Protein AF-A0A2N6U205-F1 (afdb_monomer_lite)

Structure (mmCIF, N/CA/C/O backbone):
data_AF-A0A2N6U205-F1
#
_entry.id   AF-A0A2N6U205-F1
#
loop_
_atom_site.group_PDB
_atom_site.id
_atom_site.type_symbol
_atom_site.label_atom_id
_atom_site.label_alt_id
_atom_site.label_comp_id
_atom_site.label_asym_id
_atom_site.label_entity_id
_atom_site.label_seq_id
_atom_site.pdbx_PDB_ins_code
_atom_site.Cartn_x
_atom_site.Cartn_y
_atom_site.Cartn_z
_atom_site.occupancy
_atom_site.B_iso_or_equiv
_atom_site.auth_seq_id
_atom_site.auth_comp_id
_atom_site.auth_asym_id
_atom_site.auth_atom_id
_atom_site.pdbx_PDB_model_num
ATOM 1 N N . MET A 1 1 ? 0.073 18.422 2.552 1.00 46.81 1 MET A N 1
ATOM 2 C CA . MET A 1 1 ? 1.207 19.246 2.061 1.00 46.81 1 MET A CA 1
ATOM 3 C C . MET A 1 1 ? 2.542 18.495 2.054 1.00 46.81 1 MET A C 1
ATOM 5 O O . MET A 1 1 ? 3.205 18.545 1.030 1.00 46.81 1 MET A O 1
ATOM 9 N N . LEU A 1 2 ? 2.915 17.740 3.101 1.00 57.06 2 LEU A N 1
ATOM 10 C CA . LEU A 1 2 ? 4.186 16.982 3.142 1.00 57.06 2 LEU A CA 1
ATOM 11 C C . LEU A 1 2 ? 4.353 15.934 2.022 1.00 57.06 2 LEU A C 1
ATOM 13 O O . LEU A 1 2 ? 5.461 15.737 1.536 1.00 57.06 2 LEU A O 1
ATOM 17 N N . LEU A 1 3 ? 3.265 15.304 1.564 1.00 62.25 3 LEU A N 1
ATOM 18 C CA . LEU A 1 3 ? 3.348 14.251 0.547 1.00 62.25 3 LEU A CA 1
ATOM 19 C C . LEU A 1 3 ? 3.707 14.752 -0.850 1.00 62.25 3 LEU A C 1
ATOM 21 O O . LEU A 1 3 ? 4.534 14.153 -1.525 1.00 62.25 3 LEU A O 1
ATOM 25 N N . LEU A 1 4 ? 3.085 15.857 -1.270 1.00 58.34 4 LEU A N 1
ATOM 26 C CA . LEU A 1 4 ? 3.359 16.481 -2.563 1.00 58.34 4 LEU A CA 1
ATOM 27 C C . LEU A 1 4 ? 4.793 17.014 -2.594 1.00 58.34 4 LEU A C 1
ATOM 29 O O . LEU A 1 4 ? 5.486 16.800 -3.579 1.00 58.34 4 LEU A O 1
ATOM 33 N N . GLY A 1 5 ? 5.263 17.612 -1.492 1.00 61.03 5 GLY A N 1
ATOM 34 C CA . GLY A 1 5 ? 6.657 18.039 -1.347 1.00 61.03 5 GLY A CA 1
ATOM 35 C C . GLY A 1 5 ? 7.651 16.874 -1.397 1.00 61.03 5 GLY A C 1
ATOM 36 O O . GLY A 1 5 ? 8.661 16.977 -2.085 1.00 61.03 5 GLY A O 1
ATOM 37 N N . GLY A 1 6 ? 7.349 15.748 -0.739 1.00 62.88 6 GLY A N 1
ATOM 38 C CA . GLY A 1 6 ? 8.183 14.539 -0.777 1.00 62.88 6 GLY A CA 1
ATOM 39 C C . GLY A 1 6 ? 8.223 13.867 -2.154 1.00 62.88 6 GLY A C 1
ATOM 40 O O . GLY A 1 6 ? 9.301 13.530 -2.636 1.00 62.88 6 GLY A O 1
ATOM 41 N N . CYS A 1 7 ? 7.073 13.740 -2.825 1.00 63.12 7 CYS A N 1
ATOM 42 C CA . CYS A 1 7 ? 6.998 13.188 -4.183 1.00 63.12 7 CYS A CA 1
ATOM 43 C C . CYS A 1 7 ? 7.713 14.093 -5.196 1.00 63.12 7 CYS A C 1
ATOM 45 O O . CYS A 1 7 ? 8.492 13.599 -6.002 1.00 63.12 7 CYS A O 1
ATOM 47 N N . LEU A 1 8 ? 7.516 15.417 -5.120 1.00 62.94 8 LEU A N 1
ATOM 48 C CA . LEU A 1 8 ? 8.218 16.393 -5.964 1.00 62.94 8 LEU A CA 1
ATOM 49 C C . LEU A 1 8 ? 9.726 16.401 -5.702 1.00 62.94 8 LEU A C 1
ATOM 51 O O . LEU A 1 8 ? 10.505 16.458 -6.648 1.00 62.94 8 LEU A O 1
ATOM 55 N N . GLY A 1 9 ? 10.143 16.315 -4.437 1.00 63.75 9 GLY A N 1
ATOM 56 C CA . GLY A 1 9 ? 11.552 16.251 -4.054 1.00 63.75 9 GLY A CA 1
ATOM 57 C C . GLY A 1 9 ? 12.236 14.990 -4.573 1.00 63.75 9 GLY A C 1
ATOM 58 O O . GLY A 1 9 ? 13.344 15.068 -5.090 1.00 63.75 9 GLY A O 1
ATOM 59 N N . ILE A 1 10 ? 11.561 13.841 -4.514 1.00 62.72 10 ILE A N 1
ATOM 60 C CA . ILE A 1 10 ? 12.086 12.577 -5.046 1.00 62.72 10 ILE A CA 1
ATOM 61 C C . ILE A 1 10 ? 12.063 12.559 -6.574 1.00 62.72 10 ILE A C 1
ATOM 63 O O . ILE A 1 10 ? 13.025 12.093 -7.178 1.00 62.72 10 ILE A O 1
ATOM 67 N N . LEU A 1 11 ? 11.044 13.148 -7.206 1.00 59.59 11 LEU A N 1
ATOM 68 C CA . LEU A 1 11 ? 11.024 13.356 -8.652 1.00 59.59 11 LEU A CA 1
ATOM 69 C C . LEU A 1 11 ? 12.205 14.237 -9.098 1.00 59.59 11 LEU A C 1
ATOM 71 O O . LEU A 1 11 ? 12.903 13.893 -10.048 1.00 59.59 11 LEU A O 1
ATOM 75 N N . ALA A 1 12 ? 12.474 15.332 -8.379 1.00 63.72 12 ALA A N 1
ATOM 76 C CA . ALA A 1 12 ? 13.608 16.220 -8.626 1.00 63.72 12 ALA A CA 1
ATOM 77 C C . ALA A 1 12 ? 14.956 15.527 -8.370 1.00 63.72 12 ALA A C 1
ATOM 79 O O . ALA A 1 12 ? 15.883 15.670 -9.163 1.00 63.72 12 ALA A O 1
ATOM 80 N N . LEU A 1 13 ? 15.069 14.732 -7.303 1.00 62.25 13 LEU A N 1
ATOM 81 C CA . LEU A 1 13 ? 16.290 13.996 -6.987 1.00 62.25 13 LEU A CA 1
ATOM 82 C C . LEU A 1 13 ? 16.564 12.898 -8.020 1.00 62.25 13 LEU A C 1
ATOM 84 O O . LEU A 1 13 ? 17.701 12.753 -8.458 1.00 62.25 13 LEU A O 1
ATOM 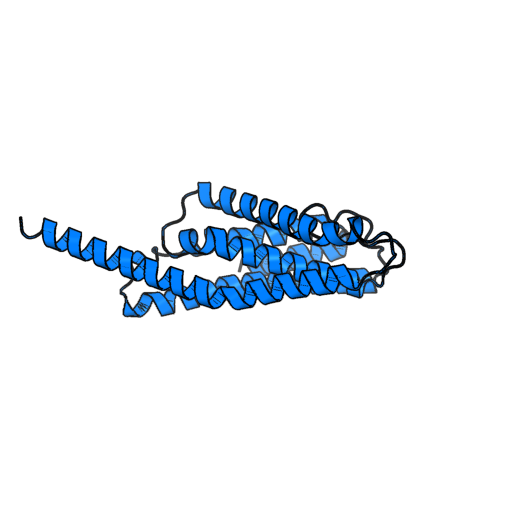88 N N . ALA A 1 14 ? 15.539 12.166 -8.460 1.00 57.31 14 ALA A N 1
ATOM 89 C CA . ALA A 1 14 ? 15.654 11.184 -9.535 1.00 57.31 14 ALA A CA 1
ATOM 90 C C . ALA A 1 14 ? 16.055 11.846 -10.865 1.00 57.31 14 ALA A C 1
ATOM 92 O O . ALA A 1 14 ? 16.923 11.336 -11.571 1.00 57.31 14 ALA A O 1
ATOM 93 N N . LEU A 1 15 ? 15.501 13.029 -11.158 1.00 58.91 15 LEU A N 1
ATOM 94 C CA . LEU A 1 15 ? 15.894 13.869 -12.294 1.00 58.91 15 LEU A CA 1
ATOM 95 C C . LEU A 1 15 ? 17.360 14.331 -12.229 1.00 58.91 15 LEU A C 1
ATOM 97 O O . LEU A 1 15 ? 17.957 14.546 -13.282 1.00 58.91 15 LEU A O 1
ATOM 101 N N . PHE A 1 16 ? 17.935 14.511 -11.040 1.00 58.56 16 PHE A N 1
ATOM 102 C CA . PHE A 1 16 ? 19.311 14.996 -10.874 1.00 58.56 16 PHE A CA 1
ATOM 103 C C . PHE A 1 16 ? 20.354 13.885 -10.731 1.00 58.56 16 PHE A C 1
ATOM 105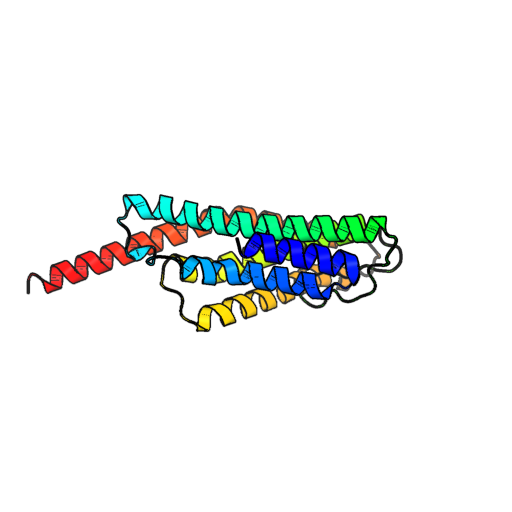 O O . PHE A 1 16 ? 21.480 14.053 -11.186 1.00 58.56 16 PHE A O 1
ATOM 112 N N . THR A 1 17 ? 20.004 12.775 -10.083 1.00 55.81 17 THR A N 1
ATOM 113 C CA . THR A 1 17 ? 20.982 11.772 -9.622 1.00 55.81 17 THR A CA 1
ATOM 114 C C . THR A 1 17 ? 20.934 10.458 -10.383 1.00 55.81 17 THR A C 1
ATOM 116 O O . THR A 1 17 ? 21.865 9.673 -10.244 1.00 55.81 17 THR A O 1
ATOM 119 N N . ALA A 1 18 ? 19.866 10.197 -11.150 1.00 52.09 18 ALA A N 1
ATOM 120 C CA . ALA A 1 18 ? 19.639 8.918 -11.829 1.00 52.09 18 ALA A CA 1
ATOM 121 C C . ALA A 1 18 ? 19.695 7.672 -10.910 1.00 52.09 18 ALA A C 1
ATOM 123 O O . ALA A 1 18 ? 19.747 6.543 -11.390 1.00 52.09 18 ALA A O 1
ATOM 124 N N . ALA A 1 19 ? 19.669 7.855 -9.587 1.00 52.00 19 ALA A N 1
ATOM 125 C CA . ALA A 1 19 ? 19.762 6.775 -8.620 1.00 52.00 19 ALA A CA 1
ATOM 126 C C . ALA A 1 19 ? 18.381 6.150 -8.360 1.00 52.00 19 ALA A C 1
ATOM 128 O O . ALA A 1 19 ? 17.383 6.860 -8.221 1.00 52.00 19 ALA A O 1
ATOM 129 N N . SER A 1 20 ? 18.324 4.824 -8.217 1.00 51.84 20 SER A N 1
ATOM 130 C CA . SER A 1 20 ? 17.118 4.070 -7.819 1.00 51.84 20 SER A CA 1
ATOM 131 C C . SER A 1 20 ? 16.832 4.128 -6.307 1.00 51.84 20 SER A C 1
ATOM 133 O O . SER A 1 20 ? 15.698 3.931 -5.874 1.00 51.84 20 SER A O 1
ATOM 135 N N . SER A 1 21 ? 17.843 4.464 -5.497 1.00 51.94 21 SER A N 1
ATOM 136 C CA . SER A 1 21 ? 17.777 4.667 -4.036 1.00 51.94 21 SER A CA 1
ATOM 137 C C . SER A 1 21 ? 16.597 5.535 -3.534 1.00 51.94 21 SER A C 1
ATOM 139 O O . SER A 1 21 ? 15.888 5.106 -2.620 1.00 51.94 21 SER A O 1
ATOM 141 N N . PRO A 1 22 ? 16.290 6.710 -4.120 1.00 56.81 22 PRO A N 1
ATOM 142 C CA . PRO A 1 22 ? 15.161 7.531 -3.678 1.00 56.81 22 PRO A CA 1
ATOM 143 C C . PRO A 1 22 ? 13.778 6.908 -3.916 1.00 56.81 22 PRO A C 1
ATOM 145 O O . PRO A 1 22 ? 12.822 7.278 -3.236 1.00 56.81 22 PRO A O 1
ATOM 148 N N . VAL A 1 23 ? 13.651 5.932 -4.820 1.00 62.34 23 VAL A N 1
ATOM 149 C CA . VAL A 1 23 ? 12.383 5.223 -5.053 1.00 62.34 23 VAL A CA 1
ATOM 150 C C . VAL A 1 23 ? 12.066 4.279 -3.889 1.00 62.34 23 VAL A C 1
ATOM 152 O O . VAL A 1 23 ? 10.923 4.224 -3.439 1.00 62.34 23 VAL A O 1
ATOM 155 N N . ALA A 1 24 ? 13.076 3.613 -3.320 1.00 63.59 24 ALA A N 1
ATOM 156 C CA . ALA A 1 24 ? 12.909 2.772 -2.131 1.00 63.59 24 ALA A CA 1
ATOM 157 C C . ALA A 1 24 ? 12.369 3.568 -0.927 1.00 63.59 24 ALA A C 1
ATOM 159 O O . ALA A 1 24 ? 11.522 3.076 -0.178 1.00 63.59 24 ALA A O 1
ATOM 160 N N . LEU A 1 25 ? 12.792 4.829 -0.779 1.00 67.69 25 LEU A N 1
ATOM 161 C CA . LEU A 1 25 ? 12.285 5.726 0.263 1.00 67.69 25 LEU A CA 1
ATOM 162 C C . LEU A 1 25 ? 10.791 6.042 0.089 1.00 67.69 25 LEU A C 1
ATOM 164 O O . LEU A 1 25 ? 10.077 6.119 1.088 1.00 67.69 25 LEU A O 1
ATOM 168 N N . LEU A 1 26 ? 10.292 6.167 -1.149 1.00 69.75 26 LEU A N 1
ATOM 169 C CA . LEU A 1 26 ? 8.854 6.337 -1.406 1.00 69.75 26 LEU A CA 1
ATOM 170 C C . LEU A 1 26 ? 8.048 5.096 -1.027 1.00 69.75 26 LEU A C 1
ATOM 172 O O . LEU A 1 26 ? 6.954 5.229 -0.481 1.00 69.75 26 LEU A O 1
ATOM 176 N N . VAL A 1 27 ? 8.576 3.900 -1.295 1.00 71.00 27 VAL A N 1
ATOM 177 C CA . VAL A 1 27 ? 7.901 2.644 -0.936 1.00 71.00 27 VAL A CA 1
ATOM 178 C C . VAL A 1 27 ? 7.807 2.506 0.582 1.00 71.00 27 VAL A C 1
ATOM 180 O O . VAL A 1 27 ? 6.733 2.216 1.103 1.00 71.00 27 VAL A O 1
ATOM 183 N N . ILE A 1 28 ? 8.886 2.818 1.308 1.00 74.06 28 ILE A N 1
ATOM 184 C CA . ILE A 1 28 ? 8.877 2.857 2.780 1.00 74.06 28 ILE A CA 1
ATOM 185 C C . ILE A 1 28 ? 7.888 3.917 3.289 1.00 74.06 28 ILE A C 1
ATOM 187 O O . ILE A 1 28 ? 7.125 3.669 4.224 1.00 74.06 28 ILE A O 1
ATOM 191 N N . TRP A 1 29 ? 7.847 5.093 2.660 1.00 78.19 29 TRP A N 1
ATOM 192 C CA . TRP A 1 29 ? 6.906 6.155 3.017 1.00 78.19 29 TRP A CA 1
ATOM 193 C C . TRP A 1 29 ? 5.437 5.749 2.814 1.00 78.19 29 TRP A C 1
ATOM 195 O O . TRP A 1 29 ? 4.585 6.066 3.655 1.00 78.19 29 TRP A O 1
ATOM 205 N N . ALA A 1 30 ? 5.145 5.046 1.714 1.00 74.75 30 ALA A N 1
ATOM 206 C CA . ALA A 1 30 ? 3.827 4.494 1.412 1.00 74.75 30 ALA A CA 1
ATOM 207 C C . ALA A 1 30 ? 3.438 3.392 2.404 1.00 74.75 30 ALA A C 1
ATOM 209 O O . ALA A 1 30 ? 2.333 3.430 2.944 1.00 74.75 30 ALA A O 1
ATOM 210 N N . ALA A 1 31 ? 4.359 2.478 2.722 1.00 77.88 31 ALA A N 1
ATOM 211 C CA . ALA A 1 31 ? 4.148 1.431 3.720 1.00 77.88 31 ALA A CA 1
ATOM 212 C C . ALA A 1 31 ? 3.797 2.012 5.099 1.00 77.88 31 ALA A C 1
ATOM 214 O O . ALA A 1 31 ? 2.878 1.546 5.772 1.00 77.88 31 ALA A O 1
ATOM 215 N N . LEU A 1 32 ? 4.461 3.103 5.491 1.00 83.19 32 LEU A N 1
ATOM 216 C CA . LEU A 1 32 ? 4.159 3.837 6.721 1.00 83.19 32 LEU A CA 1
ATOM 217 C C . LEU A 1 32 ? 2.863 4.661 6.652 1.00 83.19 32 LEU A C 1
ATOM 219 O O . LEU A 1 32 ? 2.465 5.239 7.664 1.00 83.19 32 LEU A O 1
ATOM 223 N N . GLY A 1 33 ? 2.194 4.736 5.498 1.00 80.69 33 GLY A N 1
ATOM 224 C CA . GLY A 1 33 ? 0.925 5.448 5.329 1.00 80.69 33 GLY A CA 1
ATOM 225 C C . GLY A 1 33 ? -0.147 4.959 6.302 1.00 80.69 33 GLY A C 1
ATOM 226 O O . GLY A 1 33 ? -0.811 5.776 6.934 1.00 80.69 33 GLY A O 1
ATOM 227 N N . TRP A 1 34 ? -0.239 3.646 6.518 1.00 80.44 34 TRP A N 1
ATOM 228 C CA . TRP A 1 34 ? -1.185 3.036 7.459 1.00 80.44 34 TRP A CA 1
ATOM 229 C C . TRP A 1 34 ? -0.938 3.473 8.901 1.00 80.44 34 TRP A C 1
ATOM 231 O O . TRP A 1 34 ? -1.865 3.905 9.580 1.00 80.44 34 TRP A O 1
ATOM 241 N N . TYR A 1 35 ? 0.321 3.456 9.342 1.00 83.44 35 TYR A N 1
ATOM 242 C CA . TYR A 1 35 ? 0.703 3.940 10.667 1.00 83.44 35 TYR A CA 1
ATOM 243 C C . TYR A 1 35 ? 0.437 5.444 10.828 1.00 83.44 35 TYR A C 1
ATOM 245 O O . TYR A 1 35 ? -0.136 5.875 11.831 1.00 83.44 35 TYR A O 1
ATOM 253 N N . ARG A 1 36 ? 0.833 6.257 9.838 1.00 86.31 36 ARG A N 1
ATOM 254 C CA . ARG A 1 36 ? 0.665 7.718 9.881 1.00 86.31 36 ARG A CA 1
ATOM 255 C C . ARG A 1 36 ? -0.808 8.107 9.941 1.00 86.31 36 ARG A C 1
ATOM 257 O O . ARG A 1 36 ? -1.179 8.872 10.824 1.00 86.31 36 ARG A O 1
ATOM 264 N N . HIS A 1 37 ? -1.634 7.564 9.049 1.00 81.31 37 HIS A N 1
ATOM 265 C CA . HIS A 1 37 ? -3.071 7.855 9.011 1.00 81.31 37 HIS A CA 1
ATOM 266 C C . HIS A 1 37 ? -3.832 7.220 10.172 1.00 81.31 37 HIS A C 1
ATOM 268 O O . HIS A 1 37 ? -4.763 7.831 10.677 1.00 81.31 37 HIS A O 1
ATOM 274 N N . GLY A 1 38 ? -3.388 6.065 10.669 1.00 77.00 38 GLY A N 1
ATOM 275 C CA . GLY A 1 38 ? -3.930 5.437 11.874 1.00 77.00 38 GLY A CA 1
ATOM 276 C C . GLY A 1 38 ? -3.719 6.245 13.157 1.00 77.00 38 GLY A C 1
ATOM 277 O O . GLY A 1 38 ? -4.514 6.157 14.088 1.00 77.00 38 GLY A O 1
ATOM 278 N N . ARG A 1 39 ? -2.667 7.076 13.219 1.00 82.12 39 ARG A N 1
ATOM 279 C CA . ARG A 1 39 ? -2.440 8.013 14.336 1.00 82.12 39 ARG A CA 1
ATOM 280 C C . ARG A 1 39 ? -3.226 9.315 14.226 1.00 82.12 39 ARG A C 1
ATOM 282 O O . ARG A 1 39 ? -3.272 10.056 15.212 1.00 82.12 39 ARG A O 1
ATOM 289 N N . ILE A 1 40 ? -3.764 9.632 13.051 1.00 77.19 40 ILE A N 1
ATOM 290 C CA . ILE A 1 40 ? -4.500 10.872 12.820 1.00 77.19 40 ILE A CA 1
ATOM 291 C C . ILE A 1 40 ? -5.957 10.637 13.222 1.00 77.19 40 ILE A C 1
ATOM 293 O O . ILE A 1 40 ? -6.712 9.954 12.536 1.00 77.19 40 ILE A O 1
ATOM 297 N N . GLY A 1 41 ? -6.341 11.234 14.347 1.00 77.69 41 GLY A N 1
ATOM 298 C CA . GLY A 1 41 ? -7.683 11.116 14.907 1.00 77.69 41 GLY A CA 1
ATOM 299 C C . GLY A 1 41 ? -7.859 9.921 15.856 1.00 77.69 41 GLY A C 1
ATOM 300 O O . GLY A 1 41 ? -6.886 9.234 16.185 1.00 77.69 41 GLY A O 1
ATOM 301 N N . PRO A 1 42 ? -9.090 9.711 16.348 1.00 83.44 42 PRO A N 1
ATOM 302 C CA . PRO A 1 42 ? -9.415 8.604 17.245 1.00 83.44 42 PRO A CA 1
ATOM 303 C C . PRO A 1 42 ? -9.438 7.253 16.499 1.00 83.44 42 PRO A C 1
ATOM 305 O O . PRO A 1 42 ? -9.646 7.233 15.285 1.00 83.44 42 PRO A O 1
ATOM 308 N N . PRO A 1 43 ? -9.186 6.110 17.158 1.00 85.88 43 PRO A N 1
ATOM 309 C CA . PRO A 1 43 ? -9.332 4.780 16.556 1.00 85.88 43 PRO A CA 1
ATOM 310 C C . PRO A 1 43 ? -10.775 4.510 16.090 1.00 85.88 43 PRO A C 1
ATOM 312 O O . PRO A 1 43 ? -11.716 5.097 16.618 1.00 85.88 43 PRO A O 1
ATOM 315 N N . LEU A 1 44 ? -10.966 3.621 15.102 1.00 84.94 44 LEU A N 1
ATOM 316 C CA . LEU A 1 44 ? -12.303 3.352 14.539 1.00 84.94 44 LEU A CA 1
ATOM 317 C C . LEU A 1 44 ? -13.305 2.850 15.588 1.00 84.94 44 LEU A C 1
ATOM 319 O O . LEU A 1 44 ? -14.483 3.173 15.486 1.00 84.94 44 LEU A O 1
ATOM 323 N N . VAL A 1 45 ? -12.837 2.117 16.603 1.00 84.62 45 VAL A N 1
ATOM 324 C CA . VAL A 1 45 ? -13.668 1.624 17.716 1.00 84.62 45 VAL A CA 1
ATOM 325 C C . VAL A 1 45 ? -14.331 2.748 18.526 1.00 84.62 45 VAL A C 1
ATOM 327 O O . VAL A 1 45 ? -15.383 2.546 19.121 1.00 84.62 45 VAL A O 1
ATOM 330 N N . GLU A 1 46 ? -13.769 3.960 18.531 1.00 86.44 46 GLU A N 1
ATOM 331 C CA . GLU A 1 46 ? -14.338 5.087 19.279 1.00 86.44 46 GLU A CA 1
ATOM 332 C C . GLU A 1 46 ? -15.521 5.756 18.554 1.00 86.44 46 GLU A C 1
ATOM 334 O O . GLU A 1 46 ? -16.280 6.495 19.188 1.00 86.44 46 GLU A O 1
ATOM 339 N N . PHE A 1 47 ? -15.714 5.485 17.258 1.00 86.38 47 PHE A N 1
ATOM 340 C CA . PHE A 1 47 ? -16.804 6.052 16.461 1.00 86.38 47 PHE A CA 1
ATOM 341 C C . PHE A 1 47 ? -18.123 5.289 16.647 1.00 86.38 47 PHE A C 1
ATOM 343 O O . PHE A 1 47 ? -18.124 4.096 16.968 1.00 86.38 47 PHE A O 1
ATOM 350 N N . PRO A 1 48 ? -19.273 5.953 16.432 1.00 86.81 48 PRO A N 1
ATOM 351 C CA . PRO A 1 48 ? -20.553 5.262 16.400 1.00 86.81 48 PRO A CA 1
ATOM 352 C C . PRO A 1 48 ? -20.614 4.281 15.213 1.00 86.81 48 PRO A C 1
ATOM 354 O O . PRO A 1 48 ? -19.998 4.532 14.170 1.00 86.81 48 PRO A O 1
ATOM 357 N N . PRO A 1 49 ? -21.349 3.161 15.344 1.00 84.12 49 PRO A N 1
ATOM 358 C CA . PRO A 1 49 ? -21.353 2.086 14.356 1.00 84.12 49 PRO A CA 1
ATOM 359 C C . PRO A 1 49 ? -21.762 2.573 12.959 1.00 84.12 49 PRO A C 1
ATOM 361 O O . PRO A 1 49 ? -21.146 2.183 11.967 1.00 84.12 49 PRO A O 1
ATOM 364 N N . GLU A 1 50 ? -22.732 3.481 12.856 1.00 87.31 50 GLU A N 1
ATOM 365 C CA . GLU A 1 50 ? -23.136 4.080 11.581 1.00 87.31 50 GLU A CA 1
ATOM 366 C C . GLU A 1 50 ? -21.999 4.815 10.841 1.00 87.31 50 GLU A C 1
ATOM 368 O O . GLU A 1 50 ? -21.999 4.865 9.608 1.00 87.31 50 GLU A O 1
ATOM 373 N N . GLU A 1 51 ? -20.994 5.330 11.556 1.00 88.44 51 GLU A N 1
ATOM 374 C CA . GLU A 1 51 ? -19.899 6.119 10.983 1.00 88.44 51 GLU A CA 1
ATOM 375 C C . GLU A 1 51 ? -18.638 5.300 10.676 1.00 88.44 51 GLU A C 1
ATOM 377 O O . GLU A 1 51 ? -17.846 5.719 9.828 1.00 88.44 51 GLU A O 1
ATOM 382 N N . ILE A 1 52 ? -18.450 4.119 11.282 1.00 87.69 52 ILE A N 1
ATOM 383 C CA . ILE A 1 52 ? -17.232 3.293 11.125 1.00 87.69 52 ILE A CA 1
ATOM 384 C C . ILE A 1 52 ? -16.910 3.051 9.646 1.00 87.69 52 ILE A C 1
ATOM 386 O O . ILE A 1 52 ? -15.775 3.231 9.199 1.00 87.69 52 ILE A O 1
ATOM 390 N N . SER A 1 53 ? -17.917 2.672 8.857 1.00 87.12 53 SER A N 1
ATOM 391 C CA . SER A 1 53 ? -17.731 2.373 7.434 1.00 87.12 53 SER A CA 1
ATOM 392 C C . SER A 1 53 ? -17.359 3.610 6.601 1.00 87.12 53 SER A C 1
ATOM 394 O O . SER A 1 53 ? -16.585 3.499 5.643 1.00 87.12 53 SER A O 1
ATOM 396 N N . ALA A 1 54 ? -17.874 4.788 6.968 1.00 88.94 54 ALA A N 1
ATOM 397 C CA . ALA A 1 54 ? -17.569 6.055 6.313 1.00 88.94 54 ALA A CA 1
ATOM 398 C C . ALA A 1 54 ? -16.149 6.522 6.662 1.00 88.94 54 ALA A C 1
ATOM 400 O O . ALA A 1 54 ? -15.368 6.819 5.756 1.00 88.94 54 ALA A O 1
ATOM 401 N N . GLN A 1 55 ? -15.783 6.471 7.945 1.00 87.81 55 GLN A N 1
ATOM 402 C CA . GLN A 1 55 ? -14.451 6.823 8.443 1.00 87.81 55 GLN A CA 1
ATOM 403 C C . GLN A 1 55 ? -13.366 5.902 7.878 1.00 87.81 55 GLN A C 1
ATOM 405 O O . GLN A 1 55 ? -12.316 6.362 7.422 1.00 87.81 55 GLN A O 1
ATOM 410 N N . LEU A 1 56 ? -13.629 4.592 7.826 1.00 87.44 56 LEU A N 1
ATOM 411 C CA . LEU A 1 56 ? -12.725 3.631 7.197 1.00 87.44 56 LEU A CA 1
ATOM 412 C C . LEU A 1 56 ? -12.536 3.962 5.712 1.00 87.44 56 LEU A C 1
ATOM 414 O O . LEU A 1 56 ? -11.406 4.012 5.232 1.00 87.44 56 LEU A O 1
ATOM 418 N N . ARG A 1 57 ? -13.620 4.248 4.981 1.00 87.50 57 ARG A N 1
ATOM 419 C CA . ARG A 1 57 ? -13.550 4.616 3.559 1.00 87.50 57 ARG A CA 1
ATOM 420 C C . ARG A 1 57 ? -12.755 5.899 3.333 1.00 87.50 57 ARG A C 1
ATOM 422 O O . ARG A 1 57 ? -11.994 5.969 2.371 1.00 87.50 57 ARG A O 1
ATOM 429 N N . GLU A 1 58 ? -12.911 6.895 4.196 1.00 87.38 58 GLU A N 1
ATOM 430 C CA . GLU A 1 58 ? -12.158 8.146 4.118 1.00 87.38 58 GLU A CA 1
ATOM 431 C C . GLU A 1 58 ? -10.656 7.921 4.336 1.00 87.38 58 GLU A C 1
ATOM 433 O O . GLU A 1 58 ? -9.844 8.351 3.512 1.00 87.38 58 GLU A O 1
ATOM 438 N N . ARG A 1 59 ? -10.275 7.157 5.366 1.00 86.88 59 ARG A N 1
ATOM 439 C CA . ARG A 1 59 ? -8.870 6.784 5.614 1.00 86.88 59 ARG A CA 1
ATOM 440 C C . ARG A 1 59 ? -8.278 6.001 4.452 1.00 86.88 59 ARG A C 1
ATOM 442 O O . ARG A 1 59 ? -7.197 6.333 3.971 1.00 86.88 59 ARG A O 1
ATOM 449 N N . LEU A 1 60 ? -9.009 5.004 3.955 1.00 85.31 60 LEU A N 1
ATOM 450 C CA . LEU A 1 60 ? -8.603 4.214 2.794 1.00 85.31 60 LEU A CA 1
ATOM 451 C C . LEU A 1 60 ? -8.449 5.078 1.543 1.00 85.31 60 LEU A C 1
ATOM 453 O O . LEU A 1 60 ? -7.532 4.853 0.758 1.00 85.31 60 LEU A O 1
ATOM 457 N N . ARG A 1 61 ? -9.302 6.092 1.362 1.00 87.19 61 ARG A N 1
ATOM 458 C CA . ARG A 1 61 ? -9.185 7.046 0.256 1.00 87.19 61 ARG A CA 1
ATOM 459 C C . ARG A 1 61 ? -7.903 7.867 0.364 1.00 87.19 61 ARG A C 1
ATOM 461 O O . ARG A 1 61 ? -7.215 8.018 -0.641 1.00 87.19 61 ARG A O 1
ATOM 468 N N . LEU A 1 62 ? -7.569 8.380 1.549 1.00 85.12 62 LEU A N 1
ATOM 469 C CA . LEU A 1 62 ? -6.334 9.141 1.765 1.00 85.12 62 LEU A CA 1
ATOM 470 C C . LEU A 1 62 ? -5.098 8.273 1.522 1.00 85.12 62 LEU A C 1
ATOM 472 O O . LEU A 1 62 ? -4.231 8.651 0.738 1.00 85.12 62 LEU A O 1
ATOM 476 N N . ILE A 1 63 ? -5.057 7.085 2.122 1.00 85.25 63 ILE A N 1
ATOM 477 C CA . ILE A 1 63 ? -3.960 6.128 1.948 1.00 85.25 63 ILE A CA 1
ATOM 478 C C . ILE A 1 63 ? -3.835 5.722 0.475 1.00 85.25 63 ILE A C 1
ATOM 480 O O . ILE A 1 63 ? -2.735 5.739 -0.075 1.00 85.25 63 ILE A O 1
ATOM 484 N N . GLY A 1 64 ? -4.956 5.426 -0.185 1.00 83.50 64 GLY A N 1
ATOM 485 C CA . GLY A 1 64 ? -5.006 5.080 -1.603 1.00 83.50 64 GLY A CA 1
ATOM 486 C C . GLY A 1 64 ? -4.483 6.196 -2.506 1.00 83.50 64 GLY A C 1
ATOM 487 O O . GLY A 1 64 ? -3.725 5.916 -3.431 1.00 83.50 64 GLY A O 1
ATOM 488 N N . LEU A 1 65 ? -4.807 7.460 -2.212 1.00 84.88 65 LEU A N 1
ATOM 489 C CA . LEU A 1 65 ? -4.246 8.612 -2.924 1.00 84.88 65 LEU A CA 1
ATOM 490 C C . LEU A 1 65 ? -2.727 8.717 -2.738 1.00 84.88 65 LEU A C 1
ATOM 492 O O . LEU A 1 65 ? -2.021 8.995 -3.704 1.00 84.88 65 LEU A O 1
ATOM 496 N N . GLU A 1 66 ? -2.208 8.468 -1.532 1.00 83.81 66 GLU A N 1
ATOM 497 C CA . GLU A 1 66 ? -0.757 8.451 -1.302 1.00 83.81 66 GLU A CA 1
ATOM 498 C C . GLU A 1 66 ? -0.069 7.326 -2.084 1.00 83.81 66 GLU A C 1
ATOM 500 O O . GLU A 1 66 ? 0.957 7.553 -2.723 1.00 83.81 66 GLU A O 1
ATOM 505 N N . HIS A 1 67 ? -0.651 6.125 -2.076 1.00 85.00 67 HIS A N 1
ATOM 506 C CA . HIS A 1 67 ? -0.122 4.977 -2.810 1.00 85.00 67 HIS A CA 1
ATOM 507 C C . HIS A 1 67 ? -0.154 5.230 -4.322 1.00 85.00 67 HIS A C 1
ATOM 509 O O . HIS A 1 67 ? 0.831 4.969 -5.008 1.00 85.00 67 HIS A O 1
ATOM 515 N N . ALA A 1 68 ? -1.242 5.810 -4.837 1.00 82.69 68 ALA A N 1
ATOM 516 C CA . ALA A 1 68 ? -1.356 6.204 -6.238 1.00 82.69 68 ALA A CA 1
ATOM 517 C C . ALA A 1 68 ? -0.321 7.272 -6.621 1.00 82.69 68 ALA A C 1
ATOM 519 O O . ALA A 1 68 ? 0.277 7.179 -7.690 1.00 82.69 68 ALA A O 1
ATOM 520 N N . ALA A 1 69 ? -0.060 8.251 -5.748 1.00 80.44 69 ALA A N 1
ATOM 521 C CA . ALA A 1 69 ? 0.980 9.252 -5.972 1.00 80.44 69 ALA A CA 1
ATOM 522 C C . ALA A 1 69 ? 2.381 8.623 -6.013 1.00 80.44 69 ALA A C 1
ATOM 524 O O . ALA A 1 69 ? 3.182 8.972 -6.880 1.00 80.44 69 ALA A O 1
ATOM 525 N N . VAL A 1 70 ? 2.669 7.662 -5.129 1.00 79.00 70 VAL A N 1
ATOM 526 C CA . VAL A 1 70 ? 3.945 6.932 -5.115 1.00 79.00 70 VAL A CA 1
ATOM 527 C C . VAL A 1 70 ? 4.116 6.079 -6.369 1.00 79.00 70 VAL A C 1
ATOM 529 O O . VAL A 1 70 ? 5.145 6.189 -7.033 1.00 79.00 70 VAL A O 1
ATOM 532 N N . LEU A 1 71 ? 3.104 5.294 -6.747 1.00 78.69 71 LEU A N 1
ATOM 533 C CA . LEU A 1 71 ? 3.140 4.493 -7.973 1.00 78.69 71 LEU A CA 1
ATOM 534 C C . LEU A 1 71 ? 3.244 5.381 -9.220 1.00 78.69 71 LEU A C 1
ATOM 536 O O . LEU A 1 71 ? 4.040 5.094 -10.107 1.00 78.69 71 LEU A O 1
ATOM 540 N N . GLY A 1 72 ? 2.503 6.490 -9.269 1.00 76.88 72 GLY A N 1
ATOM 541 C CA . GLY A 1 72 ? 2.586 7.467 -10.354 1.00 76.88 72 GLY A CA 1
ATOM 542 C C . GLY A 1 72 ? 3.964 8.124 -10.448 1.00 76.88 72 GLY A C 1
ATOM 543 O O . GLY A 1 72 ? 4.486 8.292 -11.547 1.00 76.88 72 GLY A O 1
ATOM 544 N N . THR A 1 73 ? 4.592 8.426 -9.308 1.00 75.75 73 THR A N 1
ATOM 545 C CA . THR A 1 73 ? 5.970 8.938 -9.264 1.00 75.75 73 THR A CA 1
ATOM 546 C C . THR A 1 73 ? 6.954 7.888 -9.773 1.00 75.75 73 THR A C 1
ATOM 548 O O . THR A 1 73 ? 7.818 8.215 -10.576 1.00 75.75 73 THR A O 1
ATOM 551 N N . LEU A 1 74 ? 6.785 6.620 -9.389 1.00 73.56 74 LEU A N 1
ATOM 552 C CA . LEU A 1 74 ? 7.614 5.509 -9.862 1.00 73.56 74 LEU A CA 1
ATOM 553 C C . LEU A 1 74 ? 7.500 5.325 -11.384 1.00 73.56 74 LEU A C 1
ATOM 555 O O . LEU A 1 74 ? 8.518 5.203 -12.066 1.00 73.56 74 LEU A O 1
ATOM 559 N N . VAL A 1 75 ? 6.279 5.394 -11.926 1.00 75.44 75 VAL A N 1
ATOM 560 C CA . VAL A 1 75 ? 6.026 5.386 -13.376 1.00 75.44 75 VAL A CA 1
ATOM 561 C C . VAL A 1 75 ? 6.720 6.564 -14.054 1.00 75.44 75 VAL A C 1
ATOM 563 O O . VAL A 1 75 ? 7.454 6.367 -15.020 1.00 75.44 75 VAL A O 1
ATOM 566 N N . LEU A 1 76 ? 6.518 7.782 -13.548 1.00 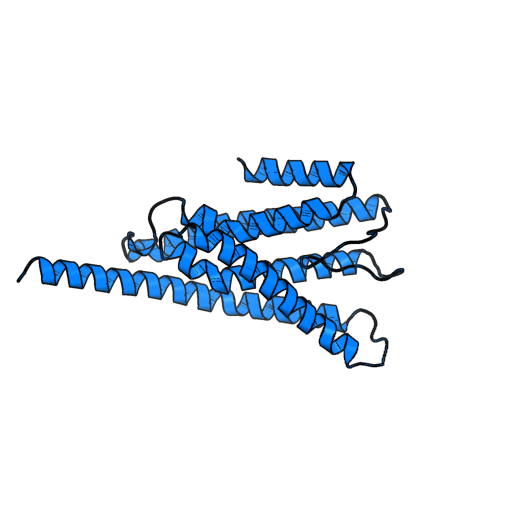73.94 76 LEU A N 1
ATOM 567 C CA . LEU A 1 76 ? 7.050 8.996 -14.162 1.00 73.94 76 LEU A CA 1
ATOM 568 C C . LEU A 1 76 ? 8.583 9.026 -14.133 1.00 73.94 76 LEU A C 1
ATOM 570 O O . LEU A 1 76 ? 9.203 9.332 -15.148 1.00 73.94 76 LEU A O 1
ATOM 574 N N . THR A 1 77 ? 9.195 8.650 -13.008 1.00 69.62 77 THR A N 1
ATOM 575 C CA . THR A 1 77 ? 10.647 8.488 -12.894 1.00 69.62 77 THR A CA 1
ATOM 576 C C . THR A 1 77 ? 11.153 7.452 -13.890 1.00 69.62 77 THR A C 1
ATOM 578 O O . THR A 1 77 ? 12.091 7.742 -14.623 1.00 69.62 77 THR A O 1
ATOM 581 N N . GLY A 1 78 ? 10.500 6.290 -13.988 1.00 68.00 78 GLY A N 1
ATOM 582 C CA . GLY A 1 78 ? 10.860 5.263 -14.962 1.00 68.00 78 GLY A CA 1
ATOM 583 C C . GLY A 1 78 ? 10.826 5.772 -16.404 1.00 68.00 78 GLY A C 1
ATOM 584 O O . GLY A 1 78 ? 11.793 5.587 -17.137 1.00 68.00 78 GLY A O 1
ATOM 585 N N . VAL A 1 79 ? 9.758 6.474 -16.796 1.00 71.56 79 VAL A N 1
ATOM 586 C CA . VAL A 1 79 ? 9.622 7.075 -18.135 1.00 71.56 79 VAL A CA 1
ATOM 587 C C . VAL A 1 79 ? 10.716 8.112 -18.402 1.00 71.56 79 VAL A C 1
ATOM 589 O O . VAL A 1 79 ? 11.315 8.106 -19.474 1.00 71.56 79 VAL A O 1
ATOM 592 N N . ILE A 1 80 ? 11.017 8.985 -17.438 1.00 68.50 80 ILE A N 1
ATOM 593 C CA . ILE A 1 80 ? 12.073 10.000 -17.575 1.00 68.50 80 ILE A CA 1
ATOM 594 C C . ILE A 1 80 ? 13.447 9.343 -17.754 1.00 68.50 80 ILE A C 1
ATOM 596 O O . ILE A 1 80 ? 14.215 9.769 -18.617 1.00 68.50 80 ILE A O 1
ATOM 600 N N . THR A 1 81 ? 13.752 8.303 -16.974 1.00 66.69 81 THR A N 1
ATOM 601 C CA . THR A 1 81 ? 15.009 7.548 -17.088 1.00 66.69 81 THR A CA 1
ATOM 602 C C . THR A 1 81 ? 15.137 6.902 -18.470 1.00 66.69 81 THR A C 1
ATOM 604 O O . THR A 1 81 ? 16.187 7.025 -19.100 1.00 66.69 81 THR A O 1
ATOM 607 N N . MET A 1 82 ? 14.049 6.318 -18.993 1.00 67.56 82 MET A N 1
ATOM 608 C CA . MET A 1 82 ? 14.007 5.767 -20.356 1.00 67.56 82 MET A CA 1
ATOM 609 C C . MET A 1 82 ? 14.255 6.826 -21.428 1.00 67.56 82 MET A C 1
ATOM 611 O O . MET A 1 82 ? 15.074 6.617 -22.317 1.00 67.56 82 MET A O 1
ATOM 615 N N . LEU A 1 83 ? 13.570 7.971 -21.341 1.00 67.88 83 LEU A N 1
ATOM 616 C CA . LEU A 1 83 ? 13.711 9.065 -22.308 1.00 67.88 83 LEU A CA 1
ATOM 617 C C . LEU A 1 83 ? 15.125 9.655 -22.327 1.00 67.88 83 LEU A C 1
ATOM 619 O O . LEU A 1 83 ? 15.557 10.178 -23.350 1.00 67.88 83 LEU A O 1
ATOM 623 N N . ARG A 1 84 ? 15.849 9.574 -21.208 1.00 65.62 84 ARG A N 1
ATOM 624 C CA . ARG A 1 84 ? 17.232 10.047 -21.094 1.00 65.62 84 ARG A CA 1
ATOM 625 C C . ARG A 1 84 ? 18.277 9.023 -21.533 1.00 65.62 84 ARG A C 1
ATOM 627 O O . ARG A 1 84 ? 19.459 9.345 -21.484 1.00 65.62 84 ARG A O 1
ATOM 634 N N . GLY A 1 85 ? 17.866 7.821 -21.945 1.00 56.41 85 GLY A N 1
ATOM 635 C CA . GLY A 1 85 ? 18.792 6.756 -22.342 1.00 56.41 85 GLY A CA 1
ATOM 636 C C . GLY A 1 85 ? 19.731 6.327 -21.214 1.00 56.41 85 GLY A C 1
ATOM 637 O O . GLY A 1 85 ? 20.799 5.785 -21.478 1.00 56.41 85 GLY A O 1
ATOM 638 N N . ILE A 1 86 ? 19.358 6.605 -19.962 1.00 57.34 86 ILE A N 1
ATOM 639 C CA . ILE A 1 86 ? 20.116 6.163 -18.801 1.00 57.34 86 ILE A CA 1
ATOM 640 C C . ILE A 1 86 ? 19.802 4.681 -18.646 1.00 57.34 86 ILE A C 1
ATOM 642 O O . ILE A 1 86 ? 18.652 4.315 -18.382 1.00 57.34 86 ILE A O 1
ATOM 646 N N . GLU A 1 87 ? 20.808 3.828 -18.841 1.00 52.03 87 GLU A N 1
ATOM 647 C CA . GLU A 1 87 ? 20.691 2.425 -18.468 1.00 52.03 87 GLU A CA 1
ATOM 648 C C . GLU A 1 87 ? 20.241 2.372 -17.009 1.00 52.03 87 GLU A C 1
ATOM 650 O O . GLU A 1 87 ? 20.805 3.056 -16.153 1.00 52.03 87 GLU A O 1
ATOM 655 N N . MET A 1 88 ? 19.204 1.587 -16.711 1.00 50.50 88 MET A N 1
ATOM 656 C CA . MET A 1 88 ? 18.826 1.288 -15.330 1.00 50.50 88 MET A CA 1
ATOM 657 C C . MET A 1 88 ? 19.897 0.366 -14.723 1.00 50.50 88 MET A C 1
ATOM 659 O O . MET A 1 88 ? 19.634 -0.785 -14.390 1.00 50.50 88 MET A O 1
ATOM 663 N N . THR A 1 89 ? 21.139 0.847 -14.640 1.00 41.41 89 THR A N 1
ATOM 664 C CA . THR A 1 89 ? 22.251 0.182 -13.976 1.00 41.41 89 THR A CA 1
ATOM 665 C C . THR A 1 89 ? 21.897 0.086 -12.499 1.00 41.41 89 THR A C 1
ATOM 667 O O . THR A 1 89 ? 21.625 1.105 -11.868 1.00 41.41 89 THR A O 1
ATOM 670 N N . HIS A 1 90 ? 21.825 -1.154 -12.009 1.00 36.97 90 HIS A N 1
ATOM 671 C CA . HIS A 1 90 ? 21.543 -1.616 -10.642 1.00 36.97 90 HIS A CA 1
ATOM 672 C C . HIS A 1 90 ? 21.751 -0.586 -9.503 1.00 36.97 90 HIS A C 1
ATOM 674 O O . HIS A 1 90 ? 22.720 0.170 -9.550 1.00 36.97 90 HIS A O 1
ATOM 680 N N . PRO A 1 91 ? 20.964 -0.616 -8.397 1.00 37.91 91 PRO A N 1
ATOM 681 C CA . PRO A 1 91 ? 20.283 -1.796 -7.860 1.00 37.91 91 PRO A CA 1
ATOM 682 C C . PRO A 1 91 ? 18.775 -1.609 -7.665 1.00 37.91 91 PRO A C 1
ATOM 684 O O . PRO A 1 91 ? 18.307 -0.577 -7.184 1.00 37.91 91 PRO A O 1
ATOM 687 N N . ALA A 1 92 ? 18.011 -2.659 -7.935 1.00 39.16 92 ALA A N 1
ATOM 688 C CA . ALA A 1 92 ? 16.677 -2.808 -7.380 1.00 39.16 92 ALA A CA 1
ATOM 689 C C . ALA A 1 92 ? 16.761 -3.891 -6.292 1.00 39.16 92 ALA A C 1
ATOM 691 O O . ALA A 1 92 ? 16.337 -5.025 -6.457 1.00 39.16 92 ALA A O 1
ATOM 692 N N . GLY A 1 93 ? 17.463 -3.580 -5.200 1.00 42.75 93 GLY A N 1
ATOM 693 C CA . GLY A 1 93 ? 17.486 -4.459 -4.032 1.00 42.75 93 GLY A CA 1
ATOM 694 C C . GLY A 1 93 ? 16.107 -4.465 -3.376 1.00 42.75 93 GLY A C 1
ATOM 695 O O . GLY A 1 93 ? 15.550 -3.387 -3.214 1.00 42.75 93 GLY A O 1
ATOM 696 N N . LEU A 1 94 ? 15.587 -5.647 -3.014 1.00 36.75 94 LEU A N 1
ATOM 697 C CA . LEU A 1 94 ? 14.386 -5.958 -2.196 1.00 36.75 94 LEU A CA 1
ATOM 698 C C . LEU A 1 94 ? 13.033 -5.279 -2.533 1.00 36.75 94 LEU A C 1
ATOM 700 O O . LEU A 1 94 ? 11.991 -5.787 -2.130 1.00 36.75 94 LEU A O 1
ATOM 704 N N . LEU A 1 95 ? 13.018 -4.160 -3.254 1.00 45.09 95 LEU A N 1
ATOM 705 C CA . LEU A 1 95 ? 11.896 -3.237 -3.444 1.00 45.09 95 LEU A CA 1
ATOM 706 C C . LEU A 1 95 ? 11.692 -2.852 -4.921 1.00 45.09 95 LEU A C 1
ATOM 708 O O . LEU A 1 95 ? 10.870 -1.992 -5.221 1.00 45.09 95 LEU A O 1
ATOM 712 N N . GLY A 1 96 ? 12.421 -3.478 -5.846 1.00 48.75 96 GLY A N 1
ATOM 713 C CA . GLY A 1 96 ? 12.221 -3.334 -7.286 1.00 48.75 96 GLY A CA 1
ATOM 714 C C . GLY A 1 96 ? 12.891 -4.478 -8.046 1.00 48.75 96 GLY A C 1
ATOM 715 O O . GLY A 1 96 ? 13.585 -5.292 -7.443 1.00 48.75 96 GLY A O 1
ATOM 716 N N . LEU A 1 97 ? 12.691 -4.538 -9.362 1.00 50.09 97 LEU A N 1
ATOM 717 C CA . LEU A 1 97 ? 13.271 -5.574 -10.220 1.00 50.09 97 LEU A CA 1
ATOM 718 C C . LEU A 1 97 ? 14.397 -4.980 -11.074 1.00 50.09 97 LEU A C 1
ATOM 720 O O . LEU A 1 97 ? 14.260 -3.878 -11.604 1.00 50.09 97 LEU A O 1
ATOM 724 N N . SER A 1 98 ? 15.524 -5.688 -11.176 1.00 53.50 98 SER A N 1
ATOM 725 C CA . SER A 1 98 ? 16.609 -5.324 -12.092 1.00 53.50 98 SER A CA 1
ATOM 726 C C . SER A 1 98 ? 16.338 -5.861 -13.493 1.00 53.50 98 SER A C 1
ATOM 728 O O . SER A 1 98 ? 15.781 -6.945 -13.636 1.00 53.50 98 SER A O 1
ATOM 730 N N . ALA A 1 99 ? 16.754 -5.109 -14.509 1.00 50.22 99 ALA A N 1
ATOM 731 C CA . ALA A 1 99 ? 16.688 -5.533 -15.902 1.00 50.22 99 ALA A CA 1
ATOM 732 C C . ALA A 1 99 ? 17.904 -6.388 -16.272 1.00 50.22 99 ALA A C 1
ATOM 734 O O . ALA A 1 99 ? 19.020 -6.037 -15.884 1.00 50.22 99 ALA A O 1
ATOM 735 N N . ASP A 1 100 ? 17.701 -7.435 -17.071 1.00 52.88 100 ASP A N 1
ATOM 736 C CA . ASP A 1 100 ? 18.801 -8.052 -17.812 1.00 52.88 100 ASP A CA 1
ATOM 737 C C . ASP A 1 100 ? 19.238 -7.145 -18.981 1.00 52.88 100 ASP A C 1
ATOM 739 O O . ASP A 1 100 ? 18.410 -6.414 -19.548 1.00 52.88 100 ASP A O 1
ATOM 743 N N . PRO A 1 101 ? 20.525 -7.183 -19.380 1.00 52.09 101 PRO A N 1
ATOM 744 C CA . PRO A 1 101 ? 21.009 -6.437 -20.535 1.00 52.09 101 PRO A CA 1
ATOM 745 C C . PRO A 1 101 ? 20.243 -6.849 -21.803 1.00 52.09 101 PRO A C 1
ATOM 747 O O . PRO A 1 101 ? 20.288 -8.004 -22.217 1.00 52.09 101 PRO A O 1
ATOM 750 N N . GLY A 1 102 ? 19.545 -5.899 -22.433 1.00 56.12 102 GLY A N 1
ATOM 751 C CA . GLY A 1 102 ? 18.788 -6.125 -23.673 1.00 56.12 102 GLY A CA 1
ATOM 752 C C . GLY A 1 102 ? 17.272 -6.292 -23.511 1.00 56.12 102 GLY A C 1
ATOM 753 O O . GLY A 1 102 ? 16.571 -6.382 -24.521 1.00 56.12 102 GLY A O 1
ATOM 754 N N . GLU A 1 103 ? 16.730 -6.282 -22.287 1.00 61.84 103 GLU A N 1
ATOM 755 C CA . GLU A 1 103 ? 15.275 -6.278 -22.099 1.00 61.84 103 GLU A CA 1
ATOM 756 C C . GLU A 1 103 ? 14.623 -4.929 -22.476 1.00 61.84 103 GLU A C 1
ATOM 758 O O . GLU A 1 103 ? 15.197 -3.860 -22.246 1.00 61.84 103 GLU A O 1
ATOM 763 N N . PRO A 1 104 ? 13.378 -4.936 -23.004 1.00 66.94 104 PRO A N 1
ATOM 764 C CA . PRO A 1 104 ? 12.642 -3.708 -23.262 1.00 66.94 104 PRO A CA 1
ATOM 765 C C . PRO A 1 104 ? 12.394 -2.957 -21.946 1.00 66.94 104 PRO A C 1
ATOM 767 O O . PRO A 1 104 ? 11.760 -3.506 -21.039 1.00 66.94 104 PRO A O 1
ATOM 770 N N . PRO A 1 105 ? 12.773 -1.677 -21.837 1.00 65.31 105 PRO A N 1
ATOM 771 C CA . PRO A 1 105 ? 12.730 -0.966 -20.562 1.00 65.31 105 PRO A CA 1
ATOM 772 C C . PRO A 1 105 ? 11.302 -0.806 -20.009 1.00 65.31 105 PRO A C 1
ATOM 774 O O . PRO A 1 105 ? 11.095 -0.806 -18.795 1.00 65.31 105 PRO A O 1
ATOM 777 N N . TRP A 1 106 ? 10.284 -0.759 -20.877 1.00 65.00 106 TRP A N 1
ATOM 778 C CA . TRP A 1 106 ? 8.876 -0.715 -20.465 1.00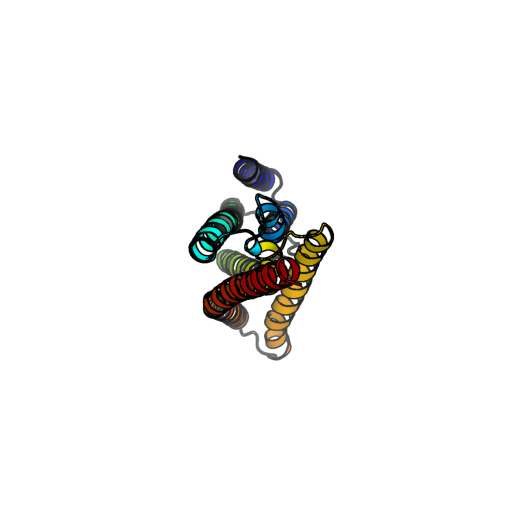 65.00 106 TRP A CA 1
ATOM 779 C C . TRP A 1 106 ? 8.433 -1.961 -19.679 1.00 65.00 106 TRP A C 1
ATOM 781 O O . TRP A 1 106 ? 7.556 -1.847 -18.822 1.00 65.00 106 TRP A O 1
ATOM 791 N N . ARG A 1 107 ? 9.039 -3.135 -19.927 1.00 67.44 107 ARG A N 1
ATOM 792 C CA . ARG A 1 107 ? 8.724 -4.376 -19.194 1.00 67.44 107 ARG A CA 1
ATOM 793 C C . ARG A 1 107 ? 9.209 -4.300 -17.756 1.00 67.44 107 ARG A C 1
ATOM 795 O O . ARG A 1 107 ? 8.451 -4.605 -16.842 1.00 67.44 107 ARG A O 1
ATOM 802 N N . VAL A 1 108 ? 10.433 -3.817 -17.565 1.00 68.06 108 VAL A N 1
ATOM 803 C CA . VAL A 1 108 ? 11.064 -3.624 -16.252 1.00 68.06 108 VAL A CA 1
ATOM 804 C C . VAL A 1 108 ? 10.251 -2.643 -15.410 1.00 68.06 108 VAL A C 1
ATOM 806 O O . VAL A 1 108 ? 9.998 -2.885 -14.228 1.00 68.06 108 VAL A O 1
ATOM 809 N N . LEU A 1 109 ? 9.774 -1.560 -16.033 1.00 71.38 109 LEU A N 1
ATOM 810 C CA . LEU A 1 109 ? 8.901 -0.590 -15.377 1.00 71.38 109 LEU A CA 1
ATOM 811 C C . LEU A 1 109 ? 7.561 -1.207 -14.972 1.00 71.38 109 LEU A C 1
ATOM 813 O O . LEU A 1 109 ? 7.154 -1.063 -13.822 1.00 71.38 109 LEU A O 1
ATOM 817 N N . LEU A 1 110 ? 6.893 -1.914 -15.889 1.00 72.31 110 LEU A N 1
ATOM 818 C CA . LEU A 1 110 ? 5.611 -2.564 -15.612 1.00 72.31 110 LEU A CA 1
ATOM 819 C C . LEU A 1 110 ? 5.733 -3.568 -14.459 1.00 72.31 110 LEU A C 1
ATOM 821 O O . LEU A 1 110 ? 4.938 -3.534 -13.521 1.00 72.31 110 LEU A O 1
ATOM 825 N N . LEU A 1 111 ? 6.755 -4.419 -14.504 1.00 71.31 111 LEU A N 1
ATOM 826 C CA . LEU A 1 111 ? 7.054 -5.393 -13.462 1.00 71.31 111 LEU A CA 1
ATOM 827 C C . LEU A 1 111 ? 7.340 -4.725 -12.116 1.00 71.31 111 LEU A C 1
ATOM 829 O O . LEU A 1 111 ? 6.802 -5.153 -11.098 1.00 71.31 111 LEU A O 1
ATOM 833 N N . SER A 1 112 ? 8.120 -3.644 -12.105 1.00 72.12 112 SER A N 1
ATOM 834 C CA . SER A 1 112 ? 8.429 -2.897 -10.882 1.00 72.12 112 SER A CA 1
ATOM 835 C C . SER A 1 112 ? 7.187 -2.248 -10.270 1.00 72.12 112 SER A C 1
ATOM 837 O O . SER A 1 112 ? 7.016 -2.279 -9.051 1.00 72.12 112 SER A O 1
ATOM 839 N N . VAL A 1 113 ? 6.288 -1.704 -11.097 1.00 75.31 113 VAL A N 1
ATOM 840 C CA . VAL A 1 113 ? 5.006 -1.134 -10.648 1.00 75.31 113 VAL A CA 1
ATOM 841 C C . VAL A 1 113 ? 4.095 -2.219 -10.077 1.00 75.31 113 VAL A C 1
ATOM 843 O O . VAL A 1 113 ? 3.554 -2.037 -8.987 1.00 75.31 113 VAL A O 1
ATOM 846 N N . LEU A 1 114 ? 3.945 -3.350 -10.775 1.00 75.19 114 LEU A N 1
ATOM 847 C CA . LEU A 1 114 ? 3.122 -4.475 -10.317 1.00 75.19 114 LEU A CA 1
ATOM 848 C C . LEU A 1 114 ? 3.659 -5.066 -9.011 1.00 75.19 114 LEU A C 1
ATOM 850 O O . LEU A 1 114 ? 2.892 -5.269 -8.074 1.00 75.19 114 LEU A O 1
ATOM 854 N N . PHE A 1 115 ? 4.972 -5.281 -8.929 1.00 76.69 115 PHE A N 1
ATOM 855 C CA . PHE A 1 115 ? 5.642 -5.790 -7.737 1.00 76.69 115 PHE A CA 1
ATOM 856 C C . PHE A 1 115 ? 5.465 -4.846 -6.545 1.00 76.69 115 PHE A C 1
ATOM 858 O O . PHE A 1 115 ? 5.028 -5.268 -5.477 1.00 76.69 115 PHE A O 1
ATOM 865 N N . THR A 1 116 ? 5.744 -3.553 -6.737 1.00 78.00 116 THR A N 1
ATOM 866 C CA . THR A 1 116 ? 5.609 -2.538 -5.683 1.00 78.00 116 THR A CA 1
ATOM 867 C C . THR A 1 116 ? 4.157 -2.410 -5.235 1.00 78.00 116 THR A C 1
ATOM 869 O O . THR A 1 116 ? 3.877 -2.377 -4.038 1.00 78.00 116 THR A O 1
ATOM 872 N N . GLY A 1 117 ? 3.221 -2.382 -6.186 1.00 80.06 117 GLY A N 1
ATOM 873 C CA . GLY A 1 117 ? 1.792 -2.350 -5.906 1.00 80.06 117 GLY A CA 1
ATOM 874 C C . GLY A 1 117 ? 1.351 -3.565 -5.093 1.00 80.06 117 GLY A C 1
ATOM 875 O O . GLY A 1 117 ? 0.726 -3.399 -4.050 1.00 80.06 117 GLY A O 1
ATOM 876 N N . ALA A 1 118 ? 1.723 -4.775 -5.519 1.00 83.06 118 ALA A N 1
ATOM 877 C CA . ALA A 1 118 ? 1.394 -6.008 -4.806 1.00 83.06 118 ALA A CA 1
ATOM 878 C C . ALA A 1 118 ? 1.979 -6.010 -3.390 1.00 83.06 118 ALA A C 1
ATOM 880 O O . ALA A 1 118 ? 1.262 -6.308 -2.437 1.00 83.06 118 ALA A O 1
ATOM 881 N N . ASN A 1 119 ? 3.241 -5.605 -3.237 1.00 84.50 119 ASN A N 1
ATOM 882 C CA . ASN A 1 119 ? 3.907 -5.543 -1.942 1.00 84.50 119 ASN A CA 1
ATOM 883 C C . ASN A 1 119 ? 3.194 -4.584 -0.971 1.00 84.50 119 ASN A C 1
ATOM 885 O O . ASN A 1 119 ? 2.925 -4.933 0.180 1.00 84.50 119 ASN A O 1
ATOM 889 N N . LEU A 1 120 ? 2.818 -3.392 -1.445 1.00 84.06 120 LEU A N 1
ATOM 890 C CA . LEU A 1 120 ? 2.085 -2.419 -0.634 1.00 84.06 120 LEU A CA 1
ATOM 891 C C . LEU A 1 120 ? 0.692 -2.924 -0.241 1.00 84.06 120 LEU A C 1
ATOM 893 O O . LEU A 1 120 ? 0.272 -2.718 0.897 1.00 84.06 120 LEU A O 1
ATOM 897 N N . VAL A 1 121 ? -0.013 -3.615 -1.144 1.00 86.75 121 VAL A N 1
ATOM 898 C CA . VAL A 1 121 ? -1.325 -4.192 -0.819 1.00 86.75 121 VAL A CA 1
ATOM 899 C C . VAL A 1 121 ? -1.178 -5.348 0.174 1.00 86.75 121 VAL A C 1
ATOM 901 O O . VAL A 1 121 ? -1.916 -5.387 1.150 1.00 86.75 121 VAL A O 1
ATOM 904 N N . LEU A 1 122 ? -0.215 -6.255 0.005 1.00 85.25 122 LEU A N 1
ATOM 905 C CA . LEU A 1 122 ? 0.016 -7.345 0.965 1.00 85.25 122 LEU A CA 1
ATOM 906 C C . LEU A 1 122 ? 0.397 -6.815 2.351 1.00 85.25 122 LEU A C 1
ATOM 908 O O . LEU A 1 122 ? -0.139 -7.266 3.364 1.00 85.25 122 LEU A O 1
ATOM 912 N N . THR A 1 123 ? 1.244 -5.786 2.394 1.00 85.88 123 THR A N 1
ATOM 913 C CA . THR A 1 123 ? 1.559 -5.069 3.633 1.00 85.88 123 THR A CA 1
ATOM 914 C C . THR A 1 123 ? 0.283 -4.511 4.262 1.00 85.88 123 THR A C 1
ATOM 916 O O . THR A 1 123 ? 0.004 -4.789 5.428 1.00 85.88 123 THR A O 1
ATOM 919 N N . ALA A 1 124 ? -0.548 -3.812 3.483 1.00 82.94 124 ALA A N 1
ATOM 920 C CA . ALA A 1 124 ? -1.834 -3.292 3.942 1.00 82.94 124 ALA A CA 1
ATOM 921 C C . ALA A 1 124 ? -2.756 -4.381 4.506 1.00 82.94 124 ALA A C 1
ATOM 923 O O . ALA A 1 124 ? -3.400 -4.165 5.528 1.00 82.94 124 ALA A O 1
ATOM 924 N N . LEU A 1 125 ? -2.805 -5.557 3.881 1.00 84.19 125 LEU A N 1
ATOM 925 C CA . LEU A 1 125 ? -3.616 -6.674 4.365 1.00 84.19 125 LEU A CA 1
ATOM 926 C C . LEU A 1 125 ? -3.142 -7.177 5.734 1.00 84.19 125 LEU A C 1
ATOM 928 O O . LEU A 1 125 ? -3.972 -7.506 6.575 1.00 84.19 125 LEU A O 1
ATOM 932 N N . THR A 1 126 ? -1.828 -7.191 5.972 1.00 85.19 126 THR A N 1
ATOM 933 C CA . THR A 1 126 ? -1.257 -7.686 7.236 1.00 85.19 126 THR A CA 1
ATOM 934 C C . THR A 1 126 ? -1.307 -6.701 8.396 1.00 85.19 126 THR A C 1
ATOM 936 O O . THR A 1 126 ? -1.584 -7.118 9.512 1.00 85.19 126 THR A O 1
ATOM 939 N N . VAL A 1 127 ? -1.034 -5.413 8.162 1.00 85.19 127 VAL A N 1
ATOM 940 C CA . VAL A 1 127 ? -0.912 -4.415 9.247 1.00 85.19 127 VAL A CA 1
ATOM 941 C C . VAL A 1 127 ? -1.967 -3.308 9.188 1.00 85.19 127 VAL A C 1
ATOM 943 O O . VAL A 1 127 ? -2.118 -2.543 10.141 1.00 85.19 127 VAL A O 1
ATOM 946 N N . GLY A 1 128 ? -2.709 -3.195 8.084 1.00 80.88 128 GLY A N 1
ATOM 947 C CA . GLY A 1 128 ? -3.670 -2.114 7.863 1.00 80.88 128 GLY A CA 1
ATOM 948 C C . GLY A 1 128 ? -4.885 -2.191 8.782 1.00 80.88 128 GLY A C 1
ATOM 949 O O . GLY A 1 128 ? -5.324 -1.153 9.275 1.00 80.88 128 GLY A O 1
ATOM 950 N N . GLY A 1 129 ? -5.382 -3.398 9.072 1.00 82.12 129 GLY A N 1
ATOM 951 C CA . GLY A 1 129 ? -6.474 -3.617 10.027 1.00 82.12 129 GLY A CA 1
ATOM 952 C C . GLY A 1 129 ? -6.128 -3.072 11.409 1.00 82.12 129 GLY A C 1
ATOM 953 O O . GLY A 1 129 ? -6.777 -2.146 11.886 1.00 82.12 129 GLY A O 1
ATOM 954 N N . ASP A 1 130 ? -5.020 -3.533 11.985 1.00 84.62 130 ASP A N 1
ATOM 955 C CA . ASP A 1 130 ? -4.569 -3.089 13.308 1.00 84.62 130 ASP A CA 1
ATOM 956 C C . ASP A 1 130 ? -4.308 -1.580 13.379 1.00 84.62 130 ASP A C 1
ATOM 958 O O . ASP A 1 130 ? -4.643 -0.932 14.370 1.00 84.62 130 ASP A O 1
ATOM 962 N N . CYS A 1 131 ? -3.735 -0.998 12.319 1.00 83.69 131 CYS A N 1
ATOM 963 C CA . CYS A 1 131 ? -3.469 0.440 12.262 1.00 83.69 131 CYS A CA 1
ATOM 964 C C . CYS A 1 131 ? -4.733 1.290 12.079 1.00 83.69 131 CYS A C 1
ATOM 966 O O . CYS A 1 131 ? -4.690 2.491 12.339 1.00 83.69 131 CYS A O 1
ATOM 968 N N . THR A 1 132 ? -5.834 0.715 11.590 1.00 81.19 132 THR A N 1
ATOM 969 C CA . THR A 1 132 ? -7.084 1.450 11.344 1.00 81.19 132 THR A CA 1
ATOM 970 C C . THR A 1 132 ? -8.107 1.244 12.453 1.00 81.19 132 THR A C 1
ATOM 972 O O . THR A 1 132 ? -8.731 2.221 12.873 1.00 81.19 132 THR A O 1
ATOM 975 N N . VAL A 1 133 ? -8.258 0.010 12.940 1.00 82.88 133 VAL A N 1
ATOM 976 C CA . VAL A 1 133 ? -9.204 -0.368 13.997 1.00 82.88 133 VAL A CA 1
ATOM 977 C C . VAL A 1 133 ? -8.759 0.189 15.346 1.00 82.88 133 VAL A C 1
ATOM 979 O O . VAL A 1 133 ? -9.565 0.797 16.052 1.00 82.88 133 VAL A O 1
ATOM 982 N N . ARG A 1 134 ? -7.466 0.060 15.670 1.00 82.69 134 ARG A N 1
ATOM 983 C CA . ARG A 1 134 ? -6.889 0.439 16.967 1.00 82.69 134 ARG A CA 1
ATOM 984 C C . ARG A 1 134 ? -5.914 1.595 16.835 1.00 82.69 134 ARG A C 1
ATOM 986 O O . ARG A 1 134 ? -5.457 1.942 15.749 1.00 82.69 134 ARG A O 1
ATOM 993 N N . ARG A 1 135 ? -5.561 2.196 17.974 1.00 82.00 135 ARG A N 1
ATOM 994 C CA . ARG A 1 135 ? -4.522 3.225 18.011 1.00 82.00 135 ARG A CA 1
ATOM 995 C C . ARG A 1 135 ? -3.154 2.553 17.840 1.00 82.00 135 ARG A C 1
ATOM 997 O O . ARG A 1 135 ? -2.746 1.804 18.730 1.00 82.00 135 ARG A O 1
ATOM 1004 N N . PRO A 1 136 ? -2.419 2.812 16.746 1.00 79.75 136 PRO A N 1
ATOM 1005 C CA . PRO A 1 136 ? -1.193 2.078 16.480 1.00 79.75 136 PRO A CA 1
ATOM 1006 C C . PRO A 1 136 ? -0.079 2.487 17.452 1.00 79.75 136 PRO A C 1
ATOM 1008 O O . PRO A 1 136 ? 0.234 3.671 17.621 1.00 79.75 136 PRO A O 1
ATOM 1011 N N . ALA A 1 137 ? 0.549 1.488 18.072 1.00 82.38 137 ALA A N 1
ATOM 1012 C CA . ALA A 1 137 ? 1.750 1.667 18.883 1.00 82.38 137 ALA A CA 1
ATOM 1013 C C . ALA A 1 137 ? 2.969 1.998 18.004 1.00 82.38 137 ALA A C 1
ATOM 1015 O O . ALA A 1 137 ? 2.989 1.704 16.810 1.00 82.38 137 ALA A O 1
ATOM 1016 N N . GLY A 1 138 ? 4.029 2.562 18.594 1.00 78.19 138 GLY A N 1
ATOM 1017 C CA . GLY A 1 138 ? 5.268 2.861 17.859 1.00 78.19 138 GLY A CA 1
ATOM 1018 C C . GLY A 1 138 ? 5.903 1.630 17.190 1.00 78.19 138 GLY A C 1
ATOM 1019 O O . GLY A 1 138 ? 6.490 1.750 16.118 1.00 78.19 138 GLY A O 1
ATOM 1020 N N . SER A 1 139 ? 5.712 0.436 17.762 1.00 82.75 139 SER A N 1
ATOM 1021 C CA . SER A 1 139 ? 6.157 -0.847 17.199 1.00 82.75 139 SER A CA 1
ATOM 1022 C C . SER A 1 139 ? 5.482 -1.210 15.869 1.00 82.75 139 SER A C 1
ATOM 1024 O O . SER A 1 139 ? 6.075 -1.934 15.072 1.00 82.75 139 SER A O 1
ATOM 1026 N N . MET A 1 140 ? 4.294 -0.669 15.576 1.00 81.56 140 MET A N 1
ATOM 1027 C CA . MET A 1 140 ? 3.574 -0.931 14.322 1.00 81.56 140 MET A CA 1
ATOM 1028 C C . MET A 1 140 ? 4.248 -0.294 13.104 1.00 81.56 140 MET A C 1
ATOM 1030 O O . MET A 1 140 ? 4.129 -0.811 11.994 1.00 81.56 140 MET A O 1
ATOM 1034 N N . ALA A 1 141 ? 5.000 0.796 13.292 1.00 80.75 141 ALA A N 1
ATOM 1035 C CA . ALA A 1 141 ? 5.811 1.371 12.222 1.00 80.75 141 ALA A CA 1
ATOM 1036 C C . ALA A 1 141 ? 6.921 0.397 11.794 1.00 80.75 141 ALA A C 1
ATOM 1038 O O . ALA A 1 141 ? 7.106 0.149 10.603 1.00 80.75 141 ALA A O 1
ATOM 1039 N N . LEU A 1 142 ? 7.607 -0.211 12.771 1.00 81.69 142 LEU A N 1
ATOM 1040 C CA . LEU A 1 142 ? 8.621 -1.234 12.514 1.00 81.69 142 LEU A CA 1
ATOM 1041 C C . LEU A 1 142 ? 7.997 -2.477 11.874 1.00 81.69 142 LEU A C 1
ATOM 1043 O O . LEU A 1 142 ? 8.543 -2.997 10.907 1.00 81.69 142 LEU A O 1
ATOM 1047 N N . LEU A 1 143 ? 6.834 -2.913 12.369 1.00 83.62 143 LEU A N 1
ATOM 1048 C CA . LEU A 1 143 ? 6.110 -4.051 11.806 1.00 83.62 143 LEU A CA 1
ATOM 1049 C C . LEU A 1 143 ? 5.694 -3.799 10.350 1.00 83.62 143 LEU A C 1
ATOM 1051 O O . LEU A 1 143 ? 5.847 -4.686 9.521 1.00 83.62 143 LEU A O 1
ATOM 1055 N N . SER A 1 144 ? 5.244 -2.586 10.017 1.00 81.69 144 SER A N 1
ATOM 1056 C CA . SER A 1 144 ? 4.887 -2.213 8.640 1.00 81.69 144 SER A CA 1
ATOM 1057 C C . SER A 1 144 ? 6.092 -2.312 7.701 1.00 81.69 144 SER A C 1
ATOM 1059 O O . SER A 1 144 ? 5.983 -2.875 6.613 1.00 81.69 144 SER A O 1
ATOM 1061 N N . ILE A 1 145 ? 7.261 -1.823 8.132 1.00 79.56 145 ILE A N 1
ATOM 1062 C CA . ILE A 1 145 ? 8.511 -1.925 7.362 1.00 79.56 145 ILE A CA 1
ATOM 1063 C C . ILE A 1 145 ? 8.936 -3.391 7.220 1.00 79.56 145 ILE A C 1
ATOM 1065 O O . ILE A 1 145 ? 9.259 -3.833 6.118 1.00 79.56 145 ILE A O 1
ATOM 1069 N N . LEU A 1 146 ? 8.898 -4.154 8.316 1.00 83.94 146 LEU A N 1
ATOM 1070 C CA . LEU A 1 146 ? 9.263 -5.568 8.328 1.00 83.94 146 LEU A CA 1
ATOM 1071 C C . LEU A 1 146 ? 8.360 -6.382 7.396 1.00 83.94 146 LEU A C 1
ATOM 1073 O O . LEU A 1 146 ? 8.866 -7.167 6.603 1.00 83.94 146 LEU A O 1
ATOM 1077 N N . MET A 1 147 ? 7.045 -6.164 7.442 1.00 83.75 147 MET A N 1
ATOM 1078 C CA . MET A 1 147 ? 6.090 -6.850 6.569 1.00 83.75 147 MET A CA 1
ATOM 1079 C C . MET A 1 147 ? 6.272 -6.450 5.107 1.00 83.75 147 MET A C 1
ATOM 1081 O O . MET A 1 147 ? 6.227 -7.319 4.246 1.00 83.75 147 MET A O 1
ATOM 1085 N N . THR A 1 148 ? 6.588 -5.185 4.820 1.00 82.81 148 THR A N 1
ATOM 1086 C CA . THR A 1 148 ? 6.940 -4.750 3.453 1.00 82.81 148 THR A CA 1
ATOM 1087 C C . THR A 1 148 ? 8.189 -5.464 2.935 1.00 82.81 148 THR A C 1
ATOM 1089 O O . THR A 1 148 ? 8.260 -5.830 1.762 1.00 82.81 148 THR A O 1
ATOM 1092 N N . ALA A 1 149 ? 9.187 -5.684 3.795 1.00 78.38 149 ALA A N 1
ATOM 1093 C CA . ALA A 1 149 ? 10.384 -6.433 3.428 1.00 78.38 149 ALA A CA 1
ATOM 1094 C C . ALA A 1 149 ? 10.081 -7.929 3.240 1.00 78.38 149 ALA A C 1
ATOM 1096 O O . ALA A 1 149 ? 10.485 -8.509 2.237 1.00 78.38 149 ALA A O 1
ATOM 1097 N N . LEU A 1 150 ? 9.335 -8.543 4.165 1.00 81.19 150 LEU A N 1
ATOM 1098 C CA . LEU A 1 150 ? 8.956 -9.958 4.101 1.00 81.19 150 LEU A CA 1
ATOM 1099 C C . LEU A 1 150 ? 8.103 -10.267 2.870 1.00 81.19 150 LEU A C 1
ATOM 1101 O O . LEU A 1 150 ? 8.387 -11.232 2.165 1.00 81.19 150 LEU A O 1
ATOM 1105 N N . TRP A 1 151 ? 7.101 -9.439 2.569 1.00 82.56 151 TRP A N 1
ATOM 1106 C CA . TRP A 1 151 ? 6.285 -9.592 1.367 1.00 82.56 151 TRP A CA 1
ATOM 1107 C C . TRP A 1 151 ? 7.071 -9.312 0.094 1.00 82.56 151 TRP A C 1
ATOM 1109 O O . TRP A 1 151 ? 6.886 -10.033 -0.882 1.00 82.56 151 TRP A O 1
ATOM 1119 N N . GLY A 1 152 ? 7.998 -8.350 0.111 1.00 76.06 152 GLY A N 1
ATOM 1120 C CA . GLY A 1 152 ? 8.952 -8.152 -0.978 1.00 76.06 152 GLY A CA 1
ATOM 1121 C C . GLY A 1 152 ? 9.776 -9.414 -1.255 1.00 76.06 152 GLY A C 1
ATOM 1122 O O . GLY A 1 152 ? 9.839 -9.866 -2.396 1.00 76.06 152 GLY A O 1
ATOM 1123 N N . ILE A 1 153 ? 10.334 -10.044 -0.214 1.00 74.44 153 ILE A N 1
ATOM 1124 C CA . ILE A 1 153 ? 11.081 -11.309 -0.330 1.00 74.44 153 ILE A CA 1
ATOM 1125 C C . ILE A 1 153 ? 10.178 -12.433 -0.839 1.00 74.44 153 ILE A C 1
ATOM 1127 O O . ILE A 1 153 ? 10.564 -13.155 -1.753 1.00 74.44 153 ILE A O 1
ATOM 1131 N N . ALA A 1 154 ? 8.982 -12.585 -0.269 1.00 78.62 154 ALA A N 1
ATOM 1132 C CA . ALA A 1 154 ? 8.051 -13.642 -0.647 1.00 78.62 154 ALA A CA 1
ATOM 1133 C C . ALA A 1 154 ? 7.600 -13.505 -2.108 1.00 78.62 154 ALA A C 1
ATOM 1135 O O . ALA A 1 154 ? 7.635 -14.480 -2.855 1.00 78.62 154 ALA A O 1
ATOM 1136 N N . LEU A 1 155 ? 7.241 -12.293 -2.542 1.00 76.12 155 LEU A N 1
ATOM 1137 C CA . LEU A 1 155 ? 6.910 -12.002 -3.935 1.00 76.12 155 LEU A CA 1
ATOM 1138 C C . LEU A 1 155 ? 8.105 -12.273 -4.849 1.00 76.12 155 LEU A C 1
ATOM 1140 O O . LEU A 1 155 ? 7.938 -12.909 -5.884 1.00 76.12 155 LEU A O 1
ATOM 1144 N N . ALA A 1 156 ? 9.307 -11.839 -4.465 1.00 70.44 156 ALA A N 1
ATOM 1145 C CA . ALA A 1 156 ? 10.510 -12.085 -5.251 1.00 70.44 156 ALA A CA 1
ATOM 1146 C C . ALA A 1 156 ? 10.782 -13.588 -5.388 1.00 70.44 156 ALA A C 1
ATOM 1148 O O . ALA A 1 156 ? 11.039 -14.053 -6.492 1.00 70.44 156 ALA A O 1
ATOM 1149 N N . ALA A 1 157 ? 10.645 -14.360 -4.306 1.00 68.62 157 ALA A N 1
ATOM 1150 C CA . ALA A 1 157 ? 10.800 -15.809 -4.320 1.00 68.62 157 ALA A CA 1
ATOM 1151 C C . ALA A 1 157 ? 9.768 -16.485 -5.233 1.00 68.62 157 ALA A C 1
ATOM 1153 O O . ALA A 1 157 ? 10.145 -17.314 -6.053 1.00 68.62 157 ALA A O 1
ATOM 1154 N N . VAL A 1 158 ? 8.490 -16.099 -5.154 1.00 72.31 158 VAL A N 1
ATOM 1155 C CA . VAL A 1 158 ? 7.426 -16.628 -6.030 1.00 72.31 158 VAL A CA 1
ATOM 1156 C C . VAL A 1 158 ? 7.678 -16.290 -7.502 1.00 72.31 158 VAL A C 1
ATOM 1158 O O . VAL A 1 158 ? 7.357 -17.095 -8.371 1.00 72.31 158 VAL A O 1
ATOM 1161 N N . LEU A 1 159 ? 8.262 -15.127 -7.792 1.00 67.06 159 LEU A N 1
ATOM 1162 C CA . LEU A 1 159 ? 8.598 -14.716 -9.156 1.00 67.06 159 LEU A CA 1
ATOM 1163 C C . LEU A 1 159 ? 9.886 -15.369 -9.682 1.00 67.06 159 LEU A C 1
ATOM 1165 O O . LEU A 1 159 ? 9.969 -15.623 -10.882 1.00 67.06 159 LEU A O 1
ATOM 1169 N N . LEU A 1 160 ? 10.862 -15.667 -8.815 1.00 64.06 160 LEU A N 1
ATOM 1170 C CA . LEU A 1 160 ? 12.116 -16.341 -9.183 1.00 64.06 160 LEU A CA 1
ATOM 1171 C C . LEU A 1 160 ? 11.969 -17.862 -9.307 1.00 64.06 160 LEU A C 1
ATOM 1173 O O . LEU A 1 160 ? 12.628 -18.470 -10.145 1.00 64.06 160 LEU A O 1
ATOM 1177 N N . LEU A 1 161 ? 11.125 -18.491 -8.483 1.00 61.34 161 LEU A N 1
ATOM 1178 C CA . LEU A 1 161 ? 10.975 -19.950 -8.432 1.00 61.34 161 LEU A CA 1
ATOM 1179 C C . LEU A 1 161 ? 10.666 -20.596 -9.802 1.00 61.34 161 LEU A C 1
ATOM 1181 O O . LEU A 1 161 ? 11.310 -21.585 -10.134 1.00 61.34 161 LEU A O 1
ATOM 1185 N N . PRO A 1 162 ? 9.754 -20.062 -10.638 1.00 59.31 162 PRO A N 1
ATOM 1186 C CA . PRO A 1 162 ? 9.495 -20.617 -11.963 1.00 59.31 162 PRO A CA 1
ATOM 1187 C C . PRO A 1 162 ? 10.660 -20.407 -12.931 1.00 59.31 162 PRO A C 1
ATOM 1189 O O . PRO A 1 162 ? 10.880 -21.258 -13.781 1.00 59.31 162 PRO A O 1
ATOM 1192 N N . VAL A 1 163 ? 11.420 -19.315 -12.794 1.00 60.44 163 VAL A N 1
ATOM 1193 C CA . VAL A 1 163 ? 12.624 -19.070 -13.608 1.00 60.44 163 VAL A CA 1
ATOM 1194 C C . VAL A 1 163 ? 13.711 -20.099 -13.284 1.00 60.44 163 VAL A C 1
ATOM 1196 O O . VAL A 1 163 ? 14.415 -20.545 -14.176 1.00 60.44 163 VAL A O 1
ATOM 1199 N N . LEU A 1 164 ? 13.815 -20.522 -12.021 1.00 55.41 164 LEU A N 1
ATOM 1200 C CA . LEU A 1 164 ? 14.771 -21.544 -11.577 1.00 55.41 164 LEU A CA 1
ATOM 1201 C C . LEU A 1 164 ? 14.346 -22.985 -11.910 1.00 55.41 164 LEU A C 1
ATOM 1203 O O . LEU A 1 164 ? 15.184 -23.879 -11.886 1.00 55.41 164 LEU A O 1
ATOM 1207 N N . LEU A 1 165 ? 13.055 -23.227 -12.157 1.00 61.12 165 LEU A N 1
ATOM 1208 C CA . LEU A 1 165 ? 12.499 -24.562 -12.422 1.00 61.12 165 LEU A CA 1
ATOM 1209 C C . LEU A 1 165 ? 12.309 -24.858 -13.916 1.00 61.12 165 LEU A C 1
ATOM 1211 O O . LEU A 1 165 ? 12.063 -26.007 -14.280 1.00 61.12 165 LEU A O 1
ATOM 1215 N N . ILE A 1 166 ? 12.379 -23.838 -14.769 1.00 58.38 166 ILE A N 1
ATOM 1216 C CA . ILE A 1 166 ? 12.218 -23.958 -16.216 1.00 58.38 166 ILE A CA 1
ATOM 1217 C C . ILE A 1 166 ? 13.599 -23.719 -16.844 1.00 58.38 166 ILE A C 1
ATOM 1219 O O . ILE A 1 166 ? 14.022 -22.580 -16.980 1.00 58.38 166 ILE A O 1
ATOM 1223 N N . ASP A 1 167 ? 14.287 -24.795 -17.242 1.00 50.41 167 ASP A N 1
ATOM 1224 C CA . ASP A 1 167 ? 15.594 -24.772 -17.945 1.00 50.41 167 ASP A CA 1
ATOM 1225 C C . ASP A 1 167 ? 15.525 -24.162 -19.366 1.00 50.41 167 ASP A C 1
ATOM 1227 O O . ASP A 1 167 ? 16.521 -24.080 -20.084 1.00 50.41 167 ASP A O 1
ATOM 1231 N N . GLU A 1 168 ? 14.340 -23.736 -19.797 1.00 52.31 168 GLU A N 1
ATOM 1232 C CA . GLU A 1 168 ? 14.103 -23.082 -21.078 1.00 52.31 168 GLU A CA 1
ATOM 1233 C C . GLU A 1 168 ? 14.085 -21.560 -20.889 1.00 52.31 168 GLU A C 1
ATOM 1235 O O . GLU A 1 168 ? 13.439 -21.063 -19.959 1.00 52.31 168 GLU A O 1
ATOM 1240 N N . PRO A 1 169 ? 14.704 -20.782 -21.796 1.00 48.31 169 PRO A N 1
ATOM 1241 C CA . PRO A 1 169 ? 14.633 -19.332 -21.787 1.00 48.31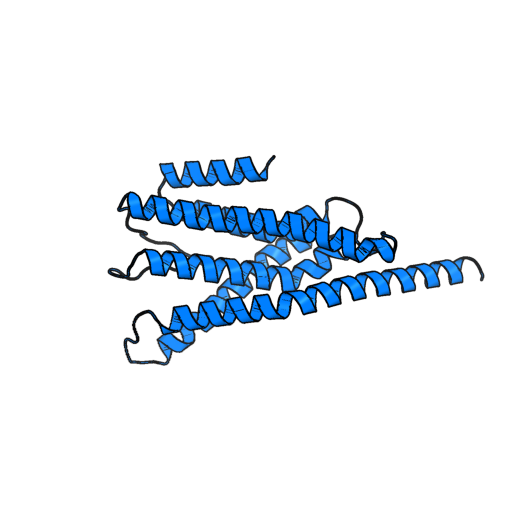 169 PRO A CA 1
ATOM 1242 C C . PRO A 1 169 ? 13.238 -18.906 -22.261 1.00 48.31 169 PRO A C 1
ATOM 1244 O O . PRO A 1 169 ? 13.069 -18.340 -23.342 1.00 48.31 169 PRO A O 1
ATOM 1247 N N . VAL A 1 170 ? 12.205 -19.158 -21.452 1.00 50.47 170 VAL A N 1
ATOM 1248 C CA . VAL A 1 170 ? 10.886 -18.545 -21.623 1.00 50.47 170 VAL A CA 1
ATOM 1249 C C . VAL A 1 170 ? 11.023 -17.092 -21.178 1.00 50.47 170 VAL A C 1
ATOM 1251 O O . VAL A 1 170 ? 10.608 -16.678 -20.095 1.00 50.47 170 VAL A O 1
ATOM 1254 N N . ALA A 1 171 ? 11.703 -16.326 -22.027 1.00 50.88 171 ALA A N 1
ATOM 1255 C CA . ALA A 1 171 ? 12.111 -14.962 -21.788 1.00 50.88 171 ALA A CA 1
ATOM 1256 C C . ALA A 1 171 ? 10.882 -14.083 -21.513 1.00 50.88 171 ALA A C 1
ATOM 1258 O O . ALA A 1 171 ? 10.013 -13.859 -22.362 1.00 50.88 171 ALA A O 1
ATOM 1259 N N . GLY A 1 172 ? 10.815 -13.578 -20.284 1.00 53.97 172 GLY A N 1
ATOM 1260 C CA . GLY A 1 172 ? 10.058 -12.388 -19.914 1.00 53.97 172 GLY A CA 1
ATOM 1261 C C . GLY A 1 172 ? 8.542 -12.517 -19.745 1.00 53.97 172 GLY A C 1
ATOM 1262 O O . GLY A 1 172 ? 7.955 -11.605 -19.180 1.00 53.97 172 GLY A O 1
ATOM 1263 N N . THR A 1 173 ? 7.860 -13.588 -20.171 1.00 58.28 173 THR A N 1
ATOM 1264 C CA . THR A 1 173 ? 6.377 -13.646 -20.067 1.00 58.28 173 THR A CA 1
ATOM 1265 C C . THR A 1 173 ? 5.876 -14.258 -18.761 1.00 58.28 173 THR A C 1
ATOM 1267 O O . THR A 1 173 ? 4.915 -13.758 -18.176 1.00 58.28 173 THR A O 1
ATOM 1270 N N . VAL A 1 174 ? 6.539 -15.307 -18.269 1.00 62.50 174 VAL A N 1
ATOM 1271 C CA . VAL A 1 174 ? 6.133 -16.023 -17.046 1.00 62.50 174 VAL A CA 1
ATOM 1272 C C . VAL A 1 174 ? 6.201 -15.132 -15.795 1.00 62.50 174 VAL A C 1
ATOM 1274 O O . VAL A 1 174 ? 5.202 -15.074 -15.073 1.00 62.50 174 VAL A O 1
ATOM 1277 N N . PRO A 1 175 ? 7.275 -14.351 -15.553 1.00 62.03 175 PRO A N 1
ATOM 1278 C CA . PRO A 1 175 ? 7.330 -13.450 -14.400 1.00 62.03 175 PRO A CA 1
ATOM 1279 C C . PRO A 1 175 ? 6.264 -12.349 -14.465 1.00 62.03 175 PRO A C 1
ATOM 1281 O O . PRO A 1 175 ? 5.675 -12.000 -13.444 1.00 62.03 175 PRO A O 1
ATOM 1284 N N . ILE A 1 176 ? 5.960 -11.835 -15.665 1.00 59.72 176 ILE A N 1
ATOM 1285 C CA . ILE A 1 176 ? 4.912 -10.822 -15.872 1.00 59.72 176 ILE A CA 1
ATOM 1286 C C . ILE A 1 176 ? 3.537 -11.390 -15.527 1.00 59.72 176 ILE A C 1
ATOM 1288 O O . ILE A 1 176 ? 2.778 -10.752 -14.798 1.00 59.72 176 ILE A O 1
ATOM 1292 N N . LEU A 1 177 ? 3.219 -12.590 -16.017 1.00 64.25 177 LEU A N 1
ATOM 1293 C CA . LEU A 1 177 ? 1.940 -13.242 -15.744 1.00 64.25 177 LEU A CA 1
ATOM 1294 C C . LEU A 1 177 ? 1.771 -13.557 -14.258 1.00 64.25 177 LEU A C 1
ATOM 1296 O O . LEU A 1 177 ? 0.689 -13.349 -13.718 1.00 64.25 177 LEU A O 1
ATOM 1300 N N . LEU A 1 178 ? 2.832 -13.994 -13.581 1.00 67.00 178 LEU A N 1
ATOM 1301 C CA . LEU A 1 178 ? 2.792 -14.274 -12.147 1.00 67.00 178 LEU A CA 1
ATOM 1302 C C . LEU A 1 178 ? 2.679 -13.004 -11.307 1.00 67.00 178 LEU A C 1
ATOM 1304 O O . LEU A 1 178 ? 1.881 -12.973 -10.374 1.00 67.00 178 LEU A O 1
ATOM 1308 N N . ALA A 1 179 ? 3.404 -11.939 -11.657 1.00 64.75 179 ALA A N 1
ATOM 1309 C CA . ALA A 1 179 ? 3.276 -10.649 -10.984 1.00 64.75 179 ALA A CA 1
ATOM 1310 C C . ALA A 1 179 ? 1.863 -10.076 -11.167 1.00 64.75 179 ALA A C 1
ATOM 1312 O O . ALA A 1 179 ? 1.249 -9.613 -10.205 1.00 64.75 179 ALA A O 1
ATOM 1313 N N . ALA A 1 180 ? 1.311 -10.168 -12.380 1.00 65.31 180 ALA A N 1
ATOM 1314 C CA . ALA A 1 180 ? -0.058 -9.761 -12.673 1.00 65.31 180 ALA A CA 1
ATOM 1315 C C . ALA A 1 180 ? -1.092 -10.629 -11.933 1.00 65.31 180 ALA A C 1
ATOM 1317 O O . ALA A 1 180 ? -2.050 -10.094 -11.371 1.00 65.31 180 ALA A O 1
ATOM 1318 N N . ALA A 1 181 ? -0.900 -11.949 -11.872 1.00 71.56 181 ALA A N 1
ATOM 1319 C CA . ALA A 1 181 ? -1.773 -12.865 -11.139 1.00 71.56 181 ALA A CA 1
ATOM 1320 C C . ALA A 1 181 ? -1.743 -12.586 -9.629 1.00 71.56 181 ALA A C 1
ATOM 1322 O O . ALA A 1 181 ? -2.791 -12.427 -9.008 1.00 71.56 181 ALA A O 1
ATOM 1323 N N . ALA A 1 182 ? -0.557 -12.440 -9.037 1.00 68.94 182 ALA A N 1
ATOM 1324 C CA . ALA A 1 182 ? -0.411 -12.101 -7.625 1.00 68.94 182 ALA A CA 1
ATOM 1325 C C . ALA A 1 182 ? -1.075 -10.755 -7.306 1.00 68.94 182 ALA A C 1
ATOM 1327 O O . ALA A 1 182 ? -1.853 -10.650 -6.356 1.00 68.94 182 ALA A O 1
ATOM 1328 N N . PHE A 1 183 ? -0.837 -9.736 -8.136 1.00 72.19 183 PHE A N 1
ATOM 1329 C CA . PHE A 1 183 ? -1.445 -8.420 -7.967 1.00 72.19 183 PHE A CA 1
ATOM 1330 C C . PHE A 1 183 ? -2.978 -8.472 -8.061 1.00 72.19 183 PHE A C 1
ATOM 1332 O O . PHE A 1 183 ? -3.672 -7.937 -7.196 1.00 72.19 183 PHE A O 1
ATOM 1339 N N . THR A 1 184 ? -3.521 -9.165 -9.066 1.00 74.00 184 THR A N 1
ATOM 1340 C CA . THR A 1 184 ? -4.975 -9.292 -9.263 1.00 74.00 184 THR A CA 1
ATOM 1341 C C . THR A 1 184 ? -5.656 -10.090 -8.155 1.00 74.00 184 THR A C 1
ATOM 1343 O O . THR A 1 184 ? -6.692 -9.650 -7.658 1.00 74.00 184 THR A O 1
ATOM 1346 N N . ILE A 1 185 ? -5.067 -11.204 -7.703 1.00 77.75 185 ILE A N 1
ATOM 1347 C CA . ILE A 1 185 ? -5.570 -11.975 -6.553 1.00 77.75 185 ILE A CA 1
ATOM 1348 C C . ILE A 1 185 ? -5.596 -11.092 -5.304 1.00 77.75 185 ILE A C 1
ATOM 1350 O O . ILE A 1 185 ? -6.603 -11.044 -4.597 1.00 77.75 185 ILE A O 1
ATOM 1354 N N . THR A 1 186 ? -4.524 -10.339 -5.055 1.00 76.62 186 THR A N 1
ATOM 1355 C CA . THR A 1 186 ? -4.445 -9.460 -3.883 1.00 76.62 186 THR A CA 1
ATOM 1356 C C . THR A 1 186 ? -5.521 -8.367 -3.932 1.00 76.62 186 THR A C 1
ATOM 1358 O O . THR A 1 186 ? -6.213 -8.130 -2.940 1.00 76.62 186 THR A O 1
ATOM 1361 N N . LEU A 1 187 ? -5.742 -7.752 -5.100 1.00 79.38 187 LEU A N 1
ATOM 1362 C CA . LEU A 1 187 ? -6.827 -6.788 -5.306 1.00 79.38 187 LEU A CA 1
ATOM 1363 C C . LEU A 1 187 ? -8.218 -7.407 -5.126 1.00 79.38 187 LEU A C 1
ATOM 1365 O O . LEU A 1 187 ? -9.099 -6.756 -4.569 1.00 79.38 187 LEU A O 1
ATOM 1369 N N . ALA A 1 188 ? -8.426 -8.649 -5.564 1.00 81.81 188 ALA A N 1
ATOM 1370 C CA . ALA A 1 188 ? -9.704 -9.344 -5.417 1.00 81.81 188 ALA A CA 1
ATOM 1371 C C . ALA A 1 188 ? -10.030 -9.679 -3.950 1.00 81.81 188 ALA A C 1
ATOM 1373 O O . ALA A 1 188 ? -11.200 -9.689 -3.563 1.00 81.81 188 ALA A O 1
ATOM 1374 N N . LEU A 1 189 ? -9.009 -9.917 -3.119 1.00 83.06 189 LEU A N 1
ATOM 1375 C CA . LEU A 1 189 ? -9.169 -10.200 -1.689 1.00 83.06 189 LEU A CA 1
ATOM 1376 C C . LEU A 1 189 ? -9.351 -8.933 -0.843 1.00 83.06 189 LEU A C 1
ATOM 1378 O O . LEU A 1 189 ? -9.984 -8.987 0.215 1.00 83.06 189 LEU A O 1
ATOM 1382 N N . LEU A 1 190 ? -8.862 -7.784 -1.311 1.00 82.31 190 LEU A N 1
ATOM 1383 C CA . LEU A 1 190 ? -8.903 -6.519 -0.576 1.00 82.31 190 LEU A CA 1
ATOM 1384 C C . LEU A 1 190 ? -10.314 -6.122 -0.076 1.00 82.31 190 LEU A C 1
ATOM 1386 O O . LEU A 1 190 ? -10.443 -5.776 1.098 1.00 82.31 190 LEU A O 1
ATOM 1390 N N . PRO A 1 191 ? -11.408 -6.237 -0.860 1.00 84.44 191 PRO A N 1
ATOM 1391 C CA . PRO A 1 191 ? -12.753 -5.919 -0.377 1.00 84.44 191 PRO A CA 1
ATOM 1392 C C . PRO A 1 191 ? -13.258 -6.856 0.724 1.00 84.44 191 PRO A C 1
ATOM 1394 O O . PRO A 1 191 ? -14.126 -6.471 1.508 1.00 84.44 191 PRO A O 1
ATOM 1397 N N . ALA A 1 192 ? -12.794 -8.108 0.763 1.00 86.38 192 ALA A N 1
ATOM 1398 C CA . ALA A 1 192 ? -13.160 -9.048 1.821 1.00 86.38 192 ALA A CA 1
ATOM 1399 C C . ALA A 1 192 ? -12.475 -8.671 3.143 1.00 86.38 192 ALA A C 1
ATOM 1401 O O . ALA A 1 192 ? -13.132 -8.658 4.184 1.00 86.38 192 ALA A O 1
ATOM 1402 N N . TRP A 1 193 ? -11.204 -8.272 3.069 1.00 83.88 193 TRP A N 1
ATOM 1403 C CA . TRP A 1 193 ? -10.424 -7.791 4.210 1.00 83.88 193 TRP A CA 1
ATOM 1404 C C . TRP A 1 193 ? -10.914 -6.445 4.749 1.00 83.88 193 TRP A C 1
ATOM 1406 O O . TRP A 1 193 ? -11.103 -6.285 5.949 1.00 83.88 193 TRP A O 1
ATOM 1416 N N . ILE A 1 194 ? -11.252 -5.497 3.874 1.00 85.19 194 ILE A N 1
ATOM 1417 C CA . ILE A 1 194 ? -11.868 -4.230 4.304 1.00 85.19 194 ILE A CA 1
ATOM 1418 C C . ILE A 1 194 ? -13.176 -4.501 5.068 1.00 85.19 194 ILE A C 1
ATOM 1420 O O . ILE A 1 194 ? -13.445 -3.890 6.103 1.00 85.19 194 ILE A O 1
ATOM 1424 N N . ARG A 1 195 ? -13.983 -5.461 4.594 1.00 86.88 195 ARG A N 1
ATOM 1425 C CA . ARG A 1 195 ? -15.207 -5.880 5.289 1.00 86.88 195 ARG A CA 1
ATOM 1426 C C . ARG A 1 195 ? -14.918 -6.556 6.629 1.00 86.88 195 ARG A C 1
ATOM 1428 O O . ARG A 1 195 ? -15.696 -6.358 7.560 1.00 86.88 195 ARG A O 1
ATOM 1435 N N . SER A 1 196 ? -13.860 -7.358 6.765 1.00 89.00 196 SER A N 1
ATOM 1436 C CA . SER A 1 196 ? -13.506 -7.934 8.071 1.00 89.00 196 SER A CA 1
ATOM 1437 C C . SER A 1 196 ? -13.081 -6.859 9.066 1.00 89.00 196 SER A C 1
ATOM 1439 O O . SER A 1 196 ? -13.601 -6.873 10.173 1.00 89.00 196 SER A O 1
ATOM 1441 N N . TRP A 1 197 ? -12.272 -5.878 8.656 1.00 88.50 197 TRP A N 1
ATOM 1442 C CA . TRP A 1 197 ? -11.851 -4.780 9.540 1.00 88.50 197 TRP A CA 1
ATOM 1443 C C . TRP A 1 197 ? -13.033 -3.961 10.062 1.00 88.50 197 TRP A C 1
ATOM 1445 O O . TRP A 1 197 ? -13.092 -3.642 11.245 1.00 88.50 197 TRP A O 1
ATOM 1455 N N . SER A 1 198 ? -14.020 -3.664 9.205 1.00 86.75 198 SER A N 1
ATOM 1456 C CA . SER A 1 198 ? -15.235 -2.971 9.655 1.00 86.75 198 SER A CA 1
ATOM 1457 C C . SER A 1 198 ? -16.014 -3.781 10.698 1.00 86.75 198 SER A C 1
ATOM 1459 O O . SER A 1 198 ? -16.421 -3.234 11.717 1.00 86.75 198 SER A O 1
ATOM 1461 N N . ARG A 1 199 ? -16.177 -5.094 10.478 1.00 88.81 199 ARG A N 1
ATOM 1462 C CA . ARG A 1 199 ? -16.890 -5.988 11.403 1.00 88.81 199 ARG A CA 1
ATOM 1463 C C . ARG A 1 199 ? -16.174 -6.112 12.743 1.00 88.81 199 ARG A C 1
ATOM 1465 O O . ARG A 1 199 ? -16.834 -6.132 13.775 1.00 88.81 199 ARG A O 1
ATOM 1472 N N . GLU A 1 200 ? -14.850 -6.174 12.721 1.00 89.38 200 GLU A N 1
ATOM 1473 C CA . GLU A 1 200 ? -14.028 -6.204 13.928 1.00 89.38 200 GLU A CA 1
ATOM 1474 C C . GLU A 1 200 ? -14.220 -4.933 14.763 1.00 89.38 200 GLU A C 1
ATOM 1476 O O . GLU A 1 200 ? -14.556 -5.033 15.939 1.00 89.38 200 GLU A O 1
ATOM 1481 N N . ALA A 1 201 ? -14.144 -3.752 14.138 1.00 87.31 201 ALA A N 1
ATOM 1482 C CA . ALA A 1 201 ? -14.382 -2.480 14.822 1.00 87.31 201 ALA A CA 1
ATOM 1483 C C . ALA A 1 201 ? -15.796 -2.384 15.431 1.00 87.31 201 ALA A C 1
ATOM 1485 O O . ALA A 1 201 ? -15.949 -1.908 16.554 1.00 87.31 201 ALA A O 1
ATOM 1486 N N . HIS A 1 202 ? -16.821 -2.870 14.720 1.00 89.31 202 HIS A N 1
ATOM 1487 C CA . HIS A 1 202 ? -18.185 -2.959 15.253 1.00 89.31 202 HIS A CA 1
ATOM 1488 C C . HIS A 1 202 ? -18.271 -3.877 16.479 1.00 89.31 202 HIS A C 1
ATOM 1490 O O . HIS A 1 202 ? -18.836 -3.489 17.498 1.00 89.31 202 HIS A O 1
ATOM 1496 N N . THR A 1 203 ? -17.684 -5.073 16.387 1.00 90.00 203 THR A N 1
ATOM 1497 C CA . THR A 1 203 ? -17.732 -6.084 17.455 1.00 90.00 203 THR A CA 1
ATOM 1498 C C . THR A 1 203 ? -17.015 -5.592 18.715 1.00 90.00 203 THR A C 1
ATOM 1500 O O . THR A 1 203 ? -17.530 -5.735 19.820 1.00 90.00 203 THR A O 1
ATOM 1503 N N . GLU A 1 204 ? -15.840 -4.972 18.560 1.00 87.81 204 GLU A N 1
ATOM 1504 C CA . GLU A 1 204 ? -15.066 -4.427 19.684 1.00 87.81 204 GLU A CA 1
ATOM 1505 C C . GLU A 1 204 ? -15.851 -3.318 20.406 1.00 87.81 204 GLU A C 1
ATOM 1507 O O . GLU A 1 204 ? -15.904 -3.287 21.636 1.00 87.81 204 GLU A O 1
ATOM 1512 N N . ARG A 1 205 ? -16.567 -2.472 19.653 1.00 86.00 205 ARG A N 1
ATOM 1513 C CA . ARG A 1 205 ? -17.402 -1.410 20.222 1.00 86.00 205 ARG A CA 1
ATOM 1514 C C . ARG A 1 205 ? -18.620 -1.941 20.980 1.00 86.00 205 ARG A C 1
ATOM 1516 O O . ARG A 1 205 ? -18.960 -1.408 22.036 1.00 86.00 205 ARG A O 1
ATOM 1523 N N . GLU A 1 206 ? -19.282 -2.973 20.468 1.00 89.69 206 GLU A N 1
ATOM 1524 C CA . GLU A 1 206 ? -20.407 -3.611 21.165 1.00 89.69 206 GLU A CA 1
ATOM 1525 C C . GLU A 1 206 ? -19.971 -4.184 22.520 1.00 89.69 206 GLU A C 1
ATOM 1527 O O . GLU A 1 206 ? -20.616 -3.905 23.534 1.00 89.69 206 GLU A O 1
ATOM 1532 N N . LEU A 1 207 ? -18.827 -4.877 22.556 1.00 90.25 207 LEU A N 1
ATOM 1533 C CA . LEU A 1 207 ? -18.240 -5.427 23.781 1.00 90.25 207 LEU A CA 1
ATOM 1534 C C . LEU A 1 207 ? -17.905 -4.336 24.809 1.00 90.25 207 LEU A C 1
ATOM 1536 O O . LEU A 1 207 ? -18.219 -4.487 25.991 1.00 90.25 207 LEU A O 1
ATOM 1540 N N . GLU A 1 208 ? -17.320 -3.212 24.384 1.00 88.06 208 GLU A N 1
ATOM 1541 C CA . GLU A 1 208 ? -17.062 -2.076 25.281 1.00 88.06 208 GLU A CA 1
ATOM 1542 C C . GLU A 1 208 ? -18.354 -1.510 25.887 1.00 88.06 208 GLU A C 1
ATOM 1544 O O . GLU A 1 208 ? -18.413 -1.219 27.085 1.00 88.06 208 GLU A O 1
ATOM 1549 N N . LEU A 1 209 ? -19.406 -1.361 25.076 1.00 89.62 209 LEU A N 1
ATOM 1550 C CA . LEU A 1 209 ? -20.695 -0.836 25.528 1.00 89.62 209 LEU A CA 1
ATOM 1551 C C . LEU A 1 209 ? -21.406 -1.789 26.493 1.00 89.62 209 LEU A C 1
ATOM 1553 O O . LEU A 1 209 ? -22.113 -1.333 27.395 1.00 89.62 209 LEU A O 1
ATOM 1557 N N . GLU A 1 210 ? -21.270 -3.099 26.303 1.00 92.06 210 GLU A N 1
ATOM 1558 C CA . GLU A 1 210 ? -21.774 -4.103 27.244 1.00 92.06 210 GLU A CA 1
ATOM 1559 C C . GLU A 1 210 ? -21.012 -4.064 28.567 1.00 92.06 210 GLU A C 1
ATOM 1561 O O . GLU A 1 210 ? -21.636 -4.009 29.629 1.00 92.06 210 GLU A O 1
ATOM 1566 N N . LEU A 1 211 ? -19.680 -3.985 28.516 1.00 91.81 211 LEU A N 1
ATOM 1567 C CA . LEU A 1 211 ? -18.843 -3.880 29.709 1.00 91.81 211 LEU A CA 1
ATOM 1568 C C . LEU A 1 211 ? -19.174 -2.613 30.515 1.00 91.81 211 LEU A C 1
ATOM 1570 O O . LEU A 1 211 ? -19.327 -2.663 31.735 1.00 91.81 211 LEU A O 1
ATOM 1574 N N . GLN A 1 212 ? -19.357 -1.476 29.838 1.00 91.50 212 GLN A N 1
ATOM 1575 C CA . GLN A 1 212 ? -19.765 -0.225 30.482 1.00 91.50 212 GLN A CA 1
ATOM 1576 C C . GLN A 1 212 ? -21.166 -0.302 31.100 1.00 91.50 212 GLN A C 1
ATOM 1578 O O . GLN A 1 212 ? -21.401 0.309 32.144 1.00 91.50 212 GLN A O 1
ATOM 1583 N N . ARG A 1 213 ? -22.101 -1.027 30.474 1.00 93.31 213 ARG A N 1
ATOM 1584 C CA . ARG A 1 213 ? -23.444 -1.256 31.028 1.00 93.31 213 ARG A CA 1
ATOM 1585 C C . ARG A 1 213 ? -23.384 -2.127 32.281 1.00 93.31 213 ARG A C 1
ATOM 1587 O O . ARG A 1 213 ? -23.992 -1.756 33.281 1.00 93.31 213 ARG A O 1
ATOM 1594 N N . ALA A 1 214 ? -22.608 -3.210 32.249 1.00 92.69 214 ALA A N 1
ATOM 1595 C CA . ALA A 1 214 ? -22.400 -4.088 33.399 1.00 92.69 214 ALA A CA 1
ATOM 1596 C C . ALA A 1 214 ? -21.753 -3.347 34.582 1.00 92.69 214 ALA A C 1
ATOM 1598 O O . ALA A 1 214 ? -22.184 -3.497 35.718 1.00 92.69 214 ALA A O 1
ATOM 1599 N N . LEU A 1 215 ? -20.776 -2.473 34.322 1.00 92.88 215 LEU A N 1
ATOM 1600 C CA . LEU A 1 215 ? -20.118 -1.679 35.367 1.00 92.88 215 LEU A CA 1
ATOM 1601 C C . LEU A 1 215 ? -21.016 -0.591 35.985 1.00 92.88 215 LEU A C 1
ATOM 1603 O O . LEU A 1 215 ? -20.768 -0.167 37.111 1.00 92.88 215 LEU A O 1
ATOM 1607 N N . LYS A 1 216 ? -22.041 -0.110 35.266 1.00 90.31 216 LYS A N 1
ATOM 1608 C CA . LYS A 1 216 ? -22.985 0.910 35.766 1.00 90.31 216 LYS A CA 1
ATOM 1609 C C . LYS A 1 216 ? -24.135 0.331 36.595 1.00 90.31 216 LYS A C 1
ATOM 1611 O O . LYS A 1 216 ? -24.755 1.081 37.346 1.00 90.31 216 LYS A O 1
ATOM 1616 N N . HIS A 1 217 ? -24.413 -0.964 36.467 1.00 79.88 217 HIS A N 1
ATOM 1617 C CA . HIS A 1 217 ? -25.471 -1.664 37.195 1.00 79.88 217 HIS A CA 1
ATOM 1618 C C . HIS A 1 217 ? -24.894 -2.914 37.887 1.00 79.88 217 HIS A C 1
ATOM 1620 O O . HIS A 1 217 ? -25.083 -4.013 37.364 1.00 79.88 217 HIS A O 1
ATOM 1626 N N . PRO A 1 218 ? -24.147 -2.743 38.999 1.00 61.91 218 PRO A N 1
ATOM 1627 C CA . PRO A 1 218 ? -23.602 -3.857 39.776 1.00 61.91 218 PRO A CA 1
ATOM 1628 C C . PRO A 1 218 ? -24.686 -4.678 40.485 1.00 61.91 218 PRO A C 1
ATOM 1630 O O . PRO A 1 218 ? -25.731 -4.095 40.862 1.00 61.91 218 PRO A O 1
#

Sequence (218 aa):
MLLLGGCLGILALALFTAASSPVALLVIWAALGWYRHGRIGPPLVEFPPEEISAQLRERLRLIGLEHAAVLGTLVLTGVITMLRGIEMTHPAGLLGLSADPGEPPWRVLLLSVLFTGANLVLTALTVGGDCTVRRPAGSMALLSILMTALWGIALAAVLLLPVLLIDEPVAGTVPILLAAAAFTITLALLPAWIRSWSREAHTERELELELQRALKHP

Radius of gyration: 20.23 Å; chains: 1; bounding box: 48×44×63 Å

Foldseek 3Di:
DVLVVLLVVLLVCCVPPVDPVSLVVLLLVLLCLLQVLLQPDAALLVDDLVCSLVQLVVSCVVSVVSLVSSLVSLLVSLVSCVVVVPQNPDDPPLQADHDDPPDDSVLRSLLSSLLSLLLSLQLCLVLNLVSRRHRDDPVSSVVSVVSSSVSSVVLVCQLCVVVVVDPDCPDRDSSSVSSVVSSVVSVVCSVVSSVVSSVVSVVSNVVVVVVVVVVVP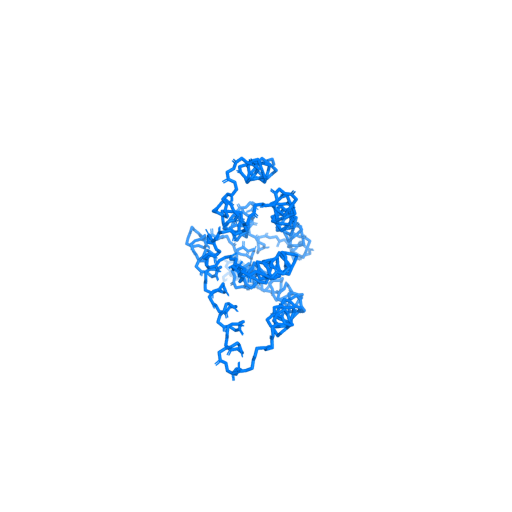D

pLDDT: mean 73.33, std 13.5, range [36.75, 93.31]

Secondary structure (DSSP, 8-state):
-HHHHHHHHHHHHHHHH--SHHHHHHHHHHHTHHHHHHTSSS-GGGS-HHHHHHHHHHHHHHHHHHHHHHHHHHHHHHHHHHHTT----S---SSS-PPPTT--HHHHHHHHHHHHHHHHHHHHHHHHHHHHHS---HHHHHHHHHHHHHHHHHHHHHHHHHHHH--S--TTHHHHHHHHHHHHHHHHHHHHHHHHHHHHHHHHHHHHHHHHHHHH--